Protein AF-A0A535R297-F1 (afdb_monomer)

Foldseek 3Di:
DVVVLVVLVVVLVVVLVVLLVCLLVVLVPPPDDLVCLVCVVPDDDDPVRVVVVCVVLVVPPPSVVVSVVCVVCVVVVQLDAFPVPRHGLVVLQVVAAVLLVVLLVVLVVVCCVPVVVLVVVLVVPPPDPSVVCSVVVVCVLVPDDPVPVVVVVCVVDVPPDDPPPPDPPAPRVPRLVRSLVCCVVVVRSHLNVQLVVCSVSSRSSNNSVSSSVVSVVVSVVVSVVVVVVVVVDVPVPPD

Radius of gyration: 22.9 Å; Cα contacts (8 Å, |Δi|>4): 164; chains: 1; bounding box: 48×59×63 Å

pLDDT: mean 73.99, std 16.83, range [35.0, 94.31]

Structure (mmCIF, N/CA/C/O backbone):
data_AF-A0A535R297-F1
#
_entry.id   AF-A0A535R297-F1
#
loop_
_atom_site.group_PDB
_atom_site.id
_atom_site.type_symbol
_atom_site.label_atom_id
_atom_site.label_alt_id
_atom_site.label_comp_id
_atom_site.label_asym_id
_atom_site.label_entity_id
_atom_site.label_seq_id
_atom_site.pdbx_PDB_ins_code
_atom_site.Cartn_x
_atom_site.Cartn_y
_atom_site.Cartn_z
_atom_site.occupancy
_atom_site.B_iso_or_equiv
_atom_site.auth_seq_id
_atom_site.auth_comp_id
_atom_site.auth_asym_id
_atom_site.auth_atom_id
_atom_site.pdbx_PDB_model_num
ATOM 1 N N . MET A 1 1 ? 4.900 -26.481 -9.210 1.00 74.88 1 MET A N 1
ATOM 2 C CA . MET A 1 1 ? 3.984 -25.318 -9.154 1.00 74.88 1 MET A CA 1
ATOM 3 C C . MET A 1 1 ? 3.197 -25.266 -7.850 1.00 74.88 1 MET A C 1
ATOM 5 O O . MET A 1 1 ? 3.388 -24.321 -7.106 1.00 74.88 1 MET A O 1
ATOM 9 N N . SER A 1 2 ? 2.387 -26.277 -7.510 1.00 79.31 2 SER A N 1
ATOM 10 C CA . SER A 1 2 ? 1.617 -26.300 -6.247 1.00 79.31 2 SER A CA 1
ATOM 11 C C . SER A 1 2 ? 2.486 -26.162 -4.988 1.00 79.31 2 SER A C 1
ATOM 13 O O . SER A 1 2 ? 2.158 -25.372 -4.113 1.00 79.31 2 SER A O 1
ATOM 15 N N . ARG A 1 3 ? 3.634 -26.855 -4.923 1.00 82.94 3 ARG A N 1
ATOM 16 C CA . ARG A 1 3 ? 4.607 -26.732 -3.817 1.00 82.94 3 ARG A CA 1
ATOM 17 C C . ARG A 1 3 ? 5.197 -25.321 -3.690 1.00 82.94 3 ARG A C 1
ATOM 19 O O . ARG A 1 3 ? 5.266 -24.795 -2.588 1.00 82.94 3 ARG A O 1
ATOM 26 N N . TYR A 1 4 ? 5.572 -24.711 -4.813 1.00 76.06 4 TYR A N 1
ATOM 27 C CA . TYR A 1 4 ? 6.086 -23.339 -4.867 1.00 76.06 4 TYR A CA 1
ATOM 28 C C . TYR A 1 4 ? 5.021 -22.322 -4.423 1.00 76.06 4 TYR A C 1
ATOM 30 O O . TYR A 1 4 ? 5.280 -21.468 -3.579 1.00 76.06 4 TYR A O 1
ATOM 38 N N . LEU A 1 5 ? 3.789 -22.465 -4.925 1.00 81.88 5 LEU A N 1
ATOM 39 C CA . LEU A 1 5 ? 2.667 -21.613 -4.536 1.00 81.88 5 LEU A CA 1
ATOM 40 C C . LEU A 1 5 ? 2.345 -21.757 -3.041 1.00 81.88 5 LEU A C 1
ATOM 42 O O . LEU A 1 5 ? 2.131 -20.759 -2.361 1.00 81.88 5 LEU A O 1
ATOM 46 N N . ALA A 1 6 ? 2.382 -22.981 -2.508 1.00 86.31 6 ALA A N 1
ATOM 47 C CA . ALA A 1 6 ? 2.222 -23.226 -1.079 1.00 86.31 6 ALA A CA 1
ATOM 48 C C . ALA A 1 6 ? 3.334 -22.554 -0.256 1.00 86.31 6 ALA A C 1
ATOM 50 O O . ALA A 1 6 ? 3.037 -21.923 0.751 1.00 86.31 6 ALA A O 1
ATOM 51 N N . GLN A 1 7 ? 4.595 -22.614 -0.697 1.00 83.88 7 GLN A N 1
ATOM 52 C CA . GLN A 1 7 ? 5.706 -21.913 -0.039 1.00 83.88 7 GLN A CA 1
ATOM 53 C C . GLN A 1 7 ? 5.533 -20.388 -0.070 1.00 83.88 7 GLN A C 1
ATOM 55 O O . GLN A 1 7 ? 5.768 -19.734 0.944 1.00 83.88 7 GLN A O 1
ATOM 60 N N . ARG A 1 8 ? 5.074 -19.817 -1.190 1.00 79.44 8 ARG A N 1
ATOM 61 C CA . ARG A 1 8 ? 4.756 -18.384 -1.303 1.00 79.44 8 ARG A CA 1
ATOM 62 C C . ARG A 1 8 ? 3.632 -17.969 -0.359 1.00 79.44 8 ARG A C 1
ATOM 64 O O . ARG A 1 8 ? 3.785 -16.986 0.358 1.00 79.44 8 ARG A O 1
ATOM 71 N N . LEU A 1 9 ? 2.535 -18.727 -0.322 1.00 88.44 9 LEU A N 1
ATOM 72 C CA . LEU A 1 9 ? 1.409 -18.465 0.579 1.00 88.44 9 LEU A CA 1
ATOM 73 C C . LEU A 1 9 ? 1.828 -18.582 2.047 1.00 88.44 9 LEU A C 1
ATOM 75 O O . LEU A 1 9 ? 1.518 -17.700 2.843 1.00 88.44 9 LEU A O 1
ATOM 79 N N . LEU A 1 10 ? 2.597 -19.614 2.396 1.00 91.75 10 LEU A N 1
ATOM 80 C CA . LEU A 1 10 ? 3.145 -19.777 3.742 1.00 91.75 10 LEU A CA 1
ATOM 81 C C . LEU A 1 10 ? 4.104 -18.642 4.114 1.00 91.75 10 LEU A C 1
ATOM 83 O O . LEU A 1 10 ? 4.065 -18.183 5.248 1.00 91.75 10 LEU A O 1
ATOM 87 N N . GLY A 1 11 ? 4.920 -18.153 3.175 1.00 86.12 11 GLY A N 1
ATOM 88 C CA . GLY A 1 11 ? 5.798 -16.994 3.375 1.00 86.12 11 GLY A CA 1
ATOM 89 C C . GLY A 1 11 ? 5.055 -15.654 3.468 1.00 86.12 11 GLY A C 1
ATOM 90 O O . GLY A 1 11 ? 5.527 -14.722 4.124 1.00 86.12 11 GLY A O 1
ATOM 91 N N . ALA A 1 12 ? 3.863 -15.549 2.875 1.00 89.69 12 ALA A N 1
ATOM 92 C CA . ALA A 1 12 ? 3.022 -14.363 2.992 1.00 89.69 12 ALA A CA 1
ATOM 93 C C . ALA A 1 12 ? 2.428 -14.207 4.399 1.00 89.69 12 ALA A C 1
ATOM 95 O O . ALA A 1 12 ? 2.310 -13.084 4.877 1.00 89.69 12 ALA A O 1
ATOM 96 N N . ILE A 1 13 ? 2.114 -15.307 5.091 1.00 93.19 13 ILE A N 1
ATOM 97 C CA . ILE A 1 13 ? 1.544 -15.286 6.450 1.00 93.19 13 ILE A CA 1
ATOM 98 C C . ILE A 1 13 ? 2.409 -14.487 7.446 1.00 93.19 13 ILE A C 1
ATOM 100 O O . ILE A 1 13 ? 1.894 -13.519 8.007 1.00 93.19 13 ILE A O 1
ATOM 104 N N . PRO A 1 14 ? 3.704 -14.801 7.671 1.00 92.12 14 PRO A N 1
ATOM 105 C CA . PRO A 1 14 ? 4.531 -14.040 8.607 1.00 92.12 14 PRO A CA 1
ATOM 106 C C . PRO A 1 14 ? 4.725 -12.590 8.154 1.00 92.12 14 PRO A C 1
ATOM 108 O O . PRO A 1 14 ? 4.815 -11.699 8.994 1.00 92.12 14 PRO A O 1
ATOM 111 N N . THR A 1 15 ? 4.725 -12.333 6.843 1.00 87.19 15 THR A N 1
ATOM 112 C CA . THR A 1 15 ? 4.812 -10.974 6.292 1.00 87.19 15 THR A CA 1
ATOM 113 C C . THR A 1 15 ? 3.569 -10.157 6.643 1.00 87.19 15 THR A C 1
ATOM 115 O O . THR A 1 15 ? 3.686 -9.052 7.166 1.00 87.19 15 THR A O 1
ATOM 118 N N . LEU A 1 16 ? 2.374 -10.706 6.413 1.00 92.81 16 LEU A N 1
ATOM 119 C CA . LEU A 1 16 ? 1.106 -10.046 6.723 1.00 92.81 16 LEU A CA 1
ATOM 120 C C . LEU A 1 16 ? 0.923 -9.852 8.231 1.00 92.81 16 LEU A C 1
ATOM 122 O O . LEU A 1 16 ? 0.489 -8.779 8.637 1.00 92.81 16 LEU A O 1
ATOM 126 N N . ILE A 1 17 ? 1.320 -10.832 9.051 1.00 93.25 17 ILE A N 1
ATOM 127 C CA . ILE A 1 17 ? 1.336 -10.704 10.517 1.00 93.25 17 ILE A CA 1
ATOM 128 C C . ILE A 1 17 ? 2.321 -9.614 10.961 1.00 93.25 17 ILE A C 1
ATOM 130 O O . ILE A 1 17 ? 2.019 -8.816 11.846 1.00 93.25 17 ILE A O 1
ATOM 134 N N . GLY A 1 18 ? 3.505 -9.553 10.348 1.00 90.06 18 GLY A N 1
ATOM 135 C CA . GLY A 1 18 ? 4.485 -8.505 10.617 1.00 90.06 18 GLY A CA 1
ATOM 136 C C . GLY A 1 18 ? 3.929 -7.121 10.290 1.00 90.06 18 GLY A C 1
ATOM 137 O O . GLY A 1 18 ? 3.992 -6.220 11.121 1.00 90.06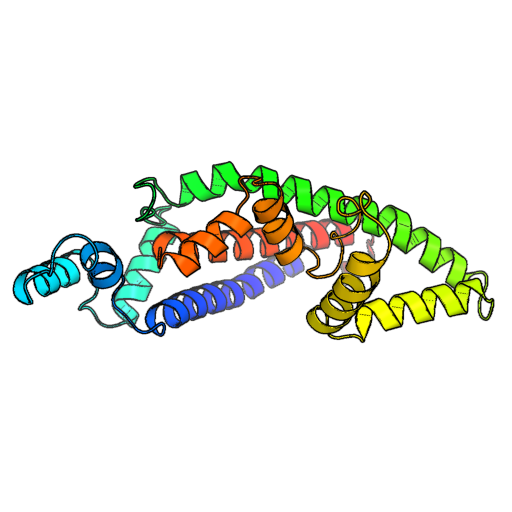 18 GLY A O 1
ATOM 138 N N . ILE A 1 19 ? 3.316 -6.960 9.115 1.00 89.62 19 ILE A N 1
ATOM 139 C CA . ILE A 1 19 ? 2.703 -5.696 8.691 1.00 89.62 19 ILE A CA 1
ATOM 140 C C . ILE A 1 19 ? 1.523 -5.324 9.596 1.00 89.62 19 ILE A C 1
ATOM 142 O O . ILE A 1 19 ? 1.429 -4.163 9.996 1.00 89.62 19 ILE A O 1
ATOM 146 N N . SER A 1 20 ? 0.645 -6.268 9.955 1.00 92.50 20 SER A N 1
ATOM 147 C CA . SER A 1 20 ? -0.496 -6.003 10.840 1.00 92.50 20 SER A CA 1
ATOM 148 C C . SER A 1 20 ? -0.028 -5.550 12.215 1.00 92.50 20 SER A C 1
ATOM 150 O O . SER A 1 20 ? -0.522 -4.549 12.729 1.00 92.50 20 SER A O 1
ATOM 152 N N . LEU A 1 21 ? 0.959 -6.243 12.788 1.00 92.44 21 LEU A N 1
ATOM 153 C CA . LEU A 1 21 ? 1.532 -5.911 14.086 1.00 92.44 21 LEU A CA 1
ATOM 154 C C . LEU A 1 21 ? 2.233 -4.553 14.056 1.00 92.44 21 LEU A C 1
ATOM 156 O O . LEU A 1 21 ? 1.972 -3.717 14.918 1.00 92.44 21 LEU A O 1
ATOM 160 N N . LEU A 1 22 ? 3.087 -4.309 13.058 1.00 86.81 22 LEU A N 1
ATOM 161 C CA . LEU A 1 22 ? 3.786 -3.034 12.915 1.00 86.81 22 LEU A CA 1
ATOM 162 C C . LEU A 1 22 ? 2.791 -1.891 12.758 1.00 86.81 22 LEU A C 1
ATOM 164 O O . LEU A 1 22 ? 2.871 -0.923 13.503 1.00 86.81 22 LEU A O 1
ATOM 168 N N . THR A 1 23 ? 1.821 -2.014 11.855 1.00 88.56 23 THR A N 1
ATOM 169 C CA . THR A 1 23 ? 0.806 -0.974 11.626 1.00 88.56 23 THR A CA 1
ATOM 170 C C . THR A 1 23 ? -0.000 -0.700 12.895 1.00 88.56 23 THR A C 1
ATOM 172 O O . THR A 1 23 ? -0.216 0.455 13.264 1.00 88.56 23 THR A O 1
ATOM 175 N N . PHE A 1 24 ? -0.400 -1.757 13.604 1.00 89.75 24 PHE A N 1
ATOM 176 C CA . PHE A 1 24 ? -1.111 -1.652 14.872 1.00 89.75 24 PHE A CA 1
ATOM 177 C C . PHE A 1 24 ? -0.288 -0.934 15.951 1.00 89.75 24 PHE A C 1
ATOM 179 O O . PHE A 1 24 ? -0.810 -0.046 16.626 1.00 89.75 24 PHE A O 1
ATOM 186 N N . LEU A 1 25 ? 0.990 -1.289 16.105 1.00 86.38 25 LEU A N 1
ATOM 187 C CA . LEU A 1 25 ? 1.892 -0.677 17.081 1.00 86.38 25 LEU A CA 1
ATOM 188 C C . LEU A 1 25 ? 2.222 0.770 16.718 1.00 86.38 25 LEU A C 1
ATOM 190 O O . LEU A 1 25 ? 2.092 1.643 17.571 1.00 86.38 25 LEU A O 1
ATOM 194 N N . PHE A 1 26 ? 2.594 1.043 15.466 1.00 81.56 26 PHE A N 1
ATOM 195 C CA . PHE A 1 26 ? 2.977 2.378 15.001 1.00 81.56 26 PHE A CA 1
ATOM 196 C C . PHE A 1 26 ? 1.906 3.410 15.320 1.00 81.56 26 PHE A C 1
ATOM 198 O O . PHE A 1 26 ? 2.212 4.452 15.885 1.00 81.56 26 PHE A O 1
ATOM 205 N N . ILE A 1 27 ? 0.645 3.098 15.030 1.00 77.88 27 ILE A N 1
ATOM 206 C CA . ILE A 1 27 ? -0.473 4.010 15.275 1.00 77.88 27 ILE A CA 1
ATOM 207 C C . ILE A 1 27 ? -0.672 4.301 16.766 1.00 77.88 27 ILE A C 1
ATOM 209 O O . ILE A 1 27 ? -1.027 5.417 17.133 1.00 77.88 27 ILE A O 1
ATOM 213 N N . ARG A 1 28 ? -0.409 3.321 17.632 1.00 77.62 28 ARG A N 1
ATOM 214 C CA . ARG A 1 28 ? -0.539 3.456 19.091 1.00 77.62 28 ARG A CA 1
ATOM 215 C C . ARG A 1 28 ? 0.657 4.135 19.744 1.00 77.62 28 ARG A C 1
ATOM 217 O O . ARG A 1 28 ? 0.538 4.625 20.860 1.00 77.62 28 ARG A O 1
ATOM 224 N N . LEU A 1 29 ? 1.792 4.163 19.050 1.00 72.75 29 LEU A N 1
ATOM 225 C CA . LEU A 1 29 ? 2.977 4.915 19.445 1.00 72.75 29 LEU A CA 1
ATOM 226 C C . LEU A 1 29 ? 2.869 6.400 19.074 1.00 72.75 29 LEU A C 1
ATOM 228 O O . LEU A 1 29 ? 3.639 7.196 19.604 1.00 72.75 29 LEU A O 1
ATOM 232 N N . ILE A 1 30 ? 1.932 6.788 18.196 1.00 70.12 30 ILE A N 1
ATOM 233 C CA . ILE A 1 30 ? 1.692 8.198 17.868 1.00 70.12 30 ILE A CA 1
ATOM 234 C C . ILE A 1 30 ? 1.117 8.896 19.111 1.00 70.12 30 ILE A C 1
ATOM 236 O O . ILE A 1 30 ? 0.017 8.552 19.549 1.00 70.12 30 ILE A O 1
ATOM 240 N N . PRO A 1 31 ? 1.814 9.900 19.677 1.00 58.91 31 PRO A N 1
ATOM 241 C CA . PRO A 1 31 ? 1.347 10.567 20.879 1.00 58.91 31 PRO A CA 1
ATOM 242 C C . PRO A 1 31 ? 0.048 11.356 20.638 1.00 58.91 31 PRO A C 1
ATOM 244 O O . PRO A 1 31 ? -0.090 12.144 19.693 1.00 58.91 31 PRO A O 1
ATOM 247 N N . GLY A 1 32 ? -0.908 11.157 21.545 1.00 61.59 32 GLY A N 1
ATOM 248 C CA . GLY A 1 32 ? -2.202 11.835 21.615 1.00 61.59 32 GLY A CA 1
ATOM 249 C C . GLY A 1 32 ? -3.378 10.913 21.283 1.00 61.59 32 GLY A C 1
ATOM 250 O O . GLY A 1 32 ? -3.405 10.254 20.249 1.00 61.59 32 GLY A O 1
ATOM 251 N N . ASP A 1 33 ? -4.355 10.898 22.181 1.00 66.25 33 ASP A N 1
ATOM 252 C CA . ASP A 1 33 ? -5.546 10.054 22.120 1.00 66.25 33 ASP A CA 1
ATOM 253 C C . ASP A 1 33 ? -6.461 10.483 20.957 1.00 66.25 33 ASP A C 1
ATOM 255 O O . ASP A 1 33 ? -6.866 11.644 20.894 1.00 66.25 33 ASP A O 1
ATOM 259 N N . ALA A 1 34 ? -6.787 9.574 20.029 1.00 62.06 34 ALA A N 1
ATOM 260 C CA . ALA A 1 34 ? -7.696 9.859 18.911 1.00 62.06 34 ALA A CA 1
ATOM 261 C C . ALA A 1 34 ? -9.071 10.356 19.378 1.00 62.06 34 ALA A C 1
ATOM 263 O O . ALA A 1 34 ? -9.683 11.189 18.705 1.00 62.06 34 ALA A O 1
ATOM 264 N N . ILE A 1 35 ? -9.528 9.906 20.550 1.00 62.16 35 ILE A N 1
ATOM 265 C CA . ILE A 1 35 ? -10.778 10.360 21.163 1.00 62.16 35 ILE A CA 1
ATOM 266 C C . ILE A 1 35 ? -10.640 11.829 21.584 1.00 62.16 35 ILE A C 1
ATOM 268 O O . ILE A 1 35 ? -11.492 12.657 21.257 1.00 62.16 35 ILE A O 1
ATOM 272 N N . ALA A 1 36 ? -9.520 12.184 22.220 1.00 60.47 36 ALA A N 1
ATOM 273 C CA . ALA A 1 36 ? -9.233 13.557 22.632 1.00 60.47 36 ALA A CA 1
ATOM 274 C C . ALA A 1 36 ? -8.969 14.494 21.440 1.00 60.47 36 ALA A C 1
ATOM 276 O O . ALA A 1 36 ? -9.393 15.645 21.468 1.00 60.47 36 ALA A O 1
ATOM 277 N N . ALA A 1 37 ? -8.321 14.015 20.373 1.00 59.97 37 ALA A N 1
ATOM 278 C CA . ALA A 1 37 ? -8.029 14.810 19.178 1.00 59.97 37 ALA A CA 1
ATOM 279 C C . ALA A 1 37 ? -9.301 15.236 18.427 1.00 59.97 37 ALA A C 1
ATOM 281 O O . ALA A 1 37 ? -9.340 16.314 17.835 1.00 59.97 37 ALA A O 1
ATOM 282 N N . ARG A 1 38 ? -10.354 14.411 18.472 1.00 57.22 38 ARG A N 1
ATOM 283 C CA . ARG A 1 38 ? -11.634 14.715 17.828 1.00 57.22 38 ARG A CA 1
ATOM 284 C C . ARG A 1 38 ? -12.546 15.593 18.675 1.00 57.22 38 ARG A C 1
ATOM 286 O O . ARG A 1 38 ? -13.204 16.481 18.145 1.00 57.22 38 ARG A O 1
ATOM 293 N N . LEU A 1 39 ? -12.586 15.340 19.979 1.00 59.47 39 LEU A N 1
ATOM 294 C CA . LEU A 1 39 ? -13.494 16.030 20.896 1.00 59.47 39 LEU A CA 1
ATOM 295 C C . LEU A 1 39 ? -12.893 17.342 21.427 1.00 59.47 39 LEU A C 1
ATOM 297 O O . LEU A 1 39 ? -13.629 18.294 21.672 1.00 59.47 39 LEU A O 1
ATOM 301 N N . GLY A 1 40 ? -11.561 17.454 21.468 1.00 53.03 40 GLY A N 1
ATOM 302 C CA . GLY A 1 40 ? -10.820 18.626 21.944 1.00 53.03 40 GLY A CA 1
ATOM 303 C C . GLY A 1 40 ? -10.976 19.906 21.115 1.00 53.03 40 GLY A C 1
ATOM 304 O O . GLY A 1 40 ? -10.514 20.954 21.552 1.00 53.03 40 GLY A O 1
ATOM 305 N N . THR A 1 41 ? -11.644 19.859 19.956 1.00 53.94 41 THR A N 1
ATOM 306 C CA . THR A 1 41 ? -12.018 21.062 19.185 1.00 53.94 41 THR A CA 1
ATOM 307 C C . THR A 1 41 ? -13.465 21.508 19.405 1.00 53.94 41 THR A C 1
ATOM 309 O O . THR A 1 41 ? -13.798 22.633 19.050 1.00 53.94 41 THR A O 1
ATOM 312 N N . SER A 1 42 ? -14.324 20.666 19.994 1.00 52.41 42 SER A N 1
ATOM 313 C CA . SER A 1 42 ? -15.768 20.940 20.110 1.00 52.41 42 SER A CA 1
ATOM 314 C C . SER A 1 42 ? -16.274 20.994 21.554 1.00 52.41 42 SER A C 1
ATOM 316 O O . SER A 1 42 ? -17.264 21.670 21.825 1.00 52.41 42 SER A O 1
ATOM 318 N N . THR A 1 43 ? -15.626 20.320 22.512 1.00 53.81 43 THR A N 1
ATOM 319 C CA . THR A 1 43 ? -15.956 20.413 23.946 1.00 53.81 43 THR A CA 1
ATOM 320 C C . THR A 1 43 ? -14.795 19.843 24.762 1.00 53.81 43 THR A C 1
ATOM 322 O O . THR A 1 43 ? -14.353 18.726 24.499 1.00 53.81 43 THR A O 1
ATOM 325 N N . ALA A 1 44 ? -14.286 20.571 25.759 1.00 57.41 44 ALA A N 1
ATOM 326 C CA . ALA A 1 44 ? -13.346 19.990 26.716 1.00 57.41 44 ALA A CA 1
ATOM 327 C C . ALA A 1 44 ? -14.067 18.861 27.473 1.00 57.41 44 ALA A C 1
ATOM 329 O O . ALA A 1 44 ? -14.913 19.128 28.324 1.00 57.41 44 ALA A O 1
ATOM 330 N N . LEU A 1 45 ? -13.799 17.605 27.109 1.00 63.03 45 LEU A N 1
ATOM 331 C CA . LEU A 1 45 ? -14.367 16.456 27.810 1.00 63.03 45 LEU A CA 1
ATOM 332 C C . LEU A 1 45 ? -13.874 16.452 29.251 1.00 63.03 45 LEU A C 1
ATOM 334 O O . LEU A 1 45 ? -12.682 16.638 29.509 1.00 63.03 45 LEU A O 1
ATOM 338 N N . THR A 1 46 ? -14.781 16.166 30.177 1.00 75.12 46 THR A N 1
ATOM 339 C CA . THR A 1 46 ? -14.387 15.853 31.551 1.00 75.12 46 THR A CA 1
ATOM 340 C C . THR A 1 46 ? -13.546 14.564 31.577 1.00 75.12 46 THR A C 1
ATOM 342 O O . THR A 1 46 ? -13.755 13.674 30.739 1.00 75.12 46 THR A O 1
ATOM 345 N N . PRO A 1 47 ? -12.584 14.427 32.509 1.00 75.06 47 PRO A N 1
ATOM 346 C CA . PRO A 1 47 ? -11.777 13.214 32.643 1.00 75.06 47 PRO A CA 1
ATOM 347 C C . PRO A 1 47 ? -12.616 11.934 32.787 1.00 75.06 47 PRO A C 1
ATOM 349 O O . PRO A 1 47 ? -12.221 10.892 32.261 1.00 75.06 47 PRO A O 1
ATOM 352 N N . GLU A 1 48 ? -13.794 12.005 33.422 1.00 76.50 48 GLU A N 1
ATOM 353 C CA . GLU A 1 48 ? -14.702 10.859 33.558 1.00 76.50 48 GLU A CA 1
ATOM 354 C C . GLU A 1 48 ? -15.340 10.441 32.223 1.00 76.50 48 GLU A C 1
ATOM 356 O O . GLU A 1 48 ? -15.407 9.250 31.909 1.00 76.50 48 GLU A O 1
ATOM 361 N N . GLN A 1 49 ? -15.765 11.402 31.395 1.00 72.62 49 GLN A N 1
ATOM 362 C CA . GLN A 1 49 ? -16.322 11.112 30.068 1.00 72.62 49 GLN A CA 1
ATOM 363 C C . GLN A 1 49 ? -15.273 10.468 29.159 1.00 72.62 49 GLN A C 1
ATOM 365 O O . GLN A 1 49 ? -15.571 9.490 28.470 1.00 72.62 49 GLN A O 1
ATOM 370 N N . LEU A 1 50 ? -14.030 10.954 29.206 1.00 72.69 50 LEU A N 1
ATOM 371 C CA . LEU A 1 50 ? -12.928 10.374 28.442 1.00 72.69 50 LEU A CA 1
ATOM 372 C C . LEU A 1 50 ? -12.630 8.928 28.869 1.00 72.69 50 LEU A C 1
ATOM 374 O O . LEU A 1 50 ? -12.440 8.072 28.007 1.00 72.69 50 LEU A O 1
ATOM 378 N N . ALA A 1 51 ? -12.641 8.634 30.173 1.00 75.69 51 ALA A N 1
ATOM 379 C CA . ALA A 1 51 ? -12.451 7.276 30.684 1.00 75.69 51 ALA A CA 1
ATOM 380 C C . ALA A 1 51 ? -13.577 6.324 30.239 1.00 75.69 51 ALA A C 1
ATOM 382 O O . ALA A 1 51 ? -13.305 5.209 29.801 1.00 75.69 51 ALA A O 1
ATOM 383 N N . SER A 1 52 ? -14.835 6.777 30.259 1.00 75.12 52 SER A N 1
ATOM 384 C CA . SER A 1 52 ? -15.971 5.965 29.792 1.00 75.12 52 SER A CA 1
ATOM 385 C C . SER A 1 52 ? -15.901 5.639 28.292 1.00 75.12 52 SER A C 1
ATOM 387 O O . SER A 1 52 ? -16.202 4.520 27.877 1.00 75.12 52 SER A O 1
ATOM 389 N N . LEU A 1 53 ? -15.429 6.591 27.481 1.00 70.25 53 LEU A N 1
ATOM 390 C CA . LEU A 1 53 ? -15.201 6.410 26.049 1.00 70.25 53 LEU A CA 1
ATOM 391 C C . LEU A 1 53 ? -14.045 5.436 25.783 1.00 70.25 53 LEU A C 1
ATOM 393 O O . LEU A 1 53 ? -14.175 4.556 24.934 1.00 70.25 53 LEU A O 1
ATOM 397 N N . ARG A 1 54 ? -12.935 5.533 26.524 1.00 73.75 54 ARG A N 1
ATOM 398 C CA . ARG A 1 54 ? -11.816 4.580 26.408 1.00 73.75 54 ARG A CA 1
ATOM 399 C C . ARG A 1 54 ? -12.231 3.155 26.761 1.00 73.75 54 ARG A C 1
ATOM 401 O O . ARG A 1 54 ? -11.861 2.236 26.026 1.00 73.75 54 ARG A O 1
ATOM 408 N N . ALA A 1 55 ? -13.064 2.993 27.786 1.00 76.56 55 ALA A N 1
ATOM 409 C CA . ALA A 1 55 ? -13.595 1.694 28.181 1.00 76.56 55 ALA A CA 1
ATOM 410 C C . ALA A 1 55 ? -14.514 1.116 27.099 1.00 76.56 55 ALA A C 1
ATOM 412 O O . ALA A 1 55 ? -14.396 -0.059 26.749 1.00 76.56 55 ALA A O 1
ATOM 413 N N . TYR A 1 56 ? -15.371 1.954 26.505 1.00 69.38 56 TYR A N 1
ATOM 414 C CA . TYR A 1 56 ? -16.256 1.568 25.404 1.00 69.38 56 TYR A CA 1
ATOM 415 C C . TYR A 1 56 ? -15.486 1.107 24.156 1.00 69.38 56 TYR A C 1
ATOM 417 O O . TYR A 1 56 ? -15.831 0.091 23.558 1.00 69.38 56 TYR A O 1
ATOM 425 N N . PHE A 1 57 ? -14.408 1.807 23.787 1.00 69.62 57 PHE A N 1
ATOM 426 C CA . PHE A 1 57 ? -13.552 1.437 22.653 1.00 69.62 57 PHE A CA 1
ATOM 427 C C . PHE A 1 57 ? -12.493 0.368 22.992 1.00 69.62 57 PHE A C 1
ATOM 429 O O . PHE A 1 57 ? -11.686 0.012 22.132 1.00 69.62 57 PHE A O 1
ATOM 436 N N . GLY A 1 58 ? -12.468 -0.150 24.227 1.00 74.31 58 GLY A N 1
ATOM 437 C CA . GLY A 1 58 ? -11.502 -1.159 24.673 1.00 74.31 58 GLY A CA 1
ATOM 438 C C . GLY A 1 58 ? -10.052 -0.663 24.726 1.00 74.31 58 GLY A C 1
ATOM 439 O O . GLY A 1 58 ? -9.127 -1.475 24.763 1.00 74.31 58 GLY A O 1
ATOM 440 N N . LEU A 1 59 ? -9.839 0.657 24.741 1.00 75.62 59 LEU A N 1
ATOM 441 C CA . LEU A 1 59 ? -8.510 1.274 24.743 1.00 75.62 59 LEU A CA 1
ATOM 442 C C . LEU A 1 59 ? -7.763 1.066 26.064 1.00 75.62 59 LEU A C 1
ATOM 444 O O . LEU A 1 59 ? -6.534 1.131 26.068 1.00 75.62 59 LEU A O 1
ATOM 448 N N . ASP A 1 60 ? -8.488 0.748 27.139 1.00 79.50 60 ASP A N 1
ATOM 449 C CA . ASP A 1 60 ? -7.931 0.459 28.467 1.00 79.50 60 ASP A CA 1
ATOM 450 C C . ASP A 1 60 ? -7.361 -0.965 28.591 1.00 79.50 60 ASP A C 1
ATOM 452 O O . ASP A 1 60 ? -6.703 -1.301 29.576 1.00 79.50 60 ASP A O 1
ATOM 456 N N . GLN A 1 61 ? -7.612 -1.832 27.606 1.00 82.94 61 GLN A N 1
ATOM 457 C CA . GLN A 1 61 ? -7.142 -3.215 27.643 1.00 82.94 61 GLN A CA 1
ATOM 458 C C . GLN A 1 61 ? -5.642 -3.312 27.314 1.00 82.94 61 GLN A C 1
ATOM 460 O O . GLN A 1 61 ? -5.100 -2.459 26.607 1.00 82.94 61 GLN A O 1
ATOM 465 N N . PRO A 1 62 ? -4.944 -4.382 27.737 1.00 89.69 62 PRO A N 1
ATOM 466 C CA . PRO A 1 62 ? -3.560 -4.611 27.330 1.00 89.69 62 PRO A CA 1
ATOM 467 C C . PRO A 1 62 ? -3.406 -4.625 25.802 1.00 89.69 62 PRO A C 1
ATOM 469 O O . PRO A 1 62 ? -4.254 -5.169 25.091 1.00 89.69 62 PRO A O 1
ATOM 472 N N . LEU A 1 63 ? -2.294 -4.082 25.288 1.00 86.62 63 LEU A N 1
ATOM 473 C CA . LEU A 1 63 ? -2.041 -3.941 23.842 1.00 86.62 63 LEU A CA 1
ATOM 474 C C . LEU A 1 63 ? -2.222 -5.249 23.061 1.00 86.62 63 LEU A C 1
ATOM 476 O O . LEU A 1 63 ? -2.748 -5.238 21.951 1.00 86.62 63 LEU A O 1
ATOM 480 N N . LEU A 1 64 ? -1.816 -6.372 23.657 1.00 88.62 64 LEU A N 1
ATOM 481 C CA . LEU A 1 64 ? -1.943 -7.694 23.049 1.00 88.62 64 LEU A CA 1
ATOM 482 C C . LEU A 1 64 ? -3.410 -8.116 22.873 1.00 88.62 64 LEU A C 1
ATOM 484 O O . LEU A 1 64 ? -3.768 -8.660 21.831 1.00 88.62 64 LEU A O 1
ATOM 488 N N . VAL A 1 65 ? -4.264 -7.829 23.862 1.00 89.69 65 VAL A N 1
ATOM 489 C CA . VAL A 1 65 ? -5.705 -8.123 23.792 1.00 89.69 65 VAL A CA 1
ATOM 490 C C . VAL A 1 65 ? -6.350 -7.251 22.723 1.00 89.69 65 VAL A C 1
ATOM 492 O O . VAL A 1 65 ? -7.082 -7.755 21.878 1.00 89.69 65 VAL A O 1
ATOM 495 N N . GLN A 1 66 ? -6.002 -5.964 22.689 1.00 88.62 66 GLN A N 1
ATOM 496 C CA . GLN A 1 66 ? -6.496 -5.053 21.661 1.00 88.62 66 GLN A CA 1
ATOM 497 C C . GLN A 1 66 ? -6.090 -5.498 20.245 1.00 88.62 66 GLN A C 1
ATOM 499 O O . GLN A 1 66 ? -6.898 -5.411 19.322 1.00 88.62 66 GLN A O 1
ATOM 504 N N . TYR A 1 67 ? -4.861 -5.999 20.073 1.00 91.38 67 TYR A N 1
ATOM 505 C CA . TYR A 1 67 ? -4.381 -6.523 18.793 1.00 91.38 67 TYR A CA 1
ATOM 506 C C . TYR A 1 67 ? -5.162 -7.760 18.372 1.00 91.38 67 TYR A C 1
ATOM 508 O O . TYR A 1 67 ? -5.621 -7.839 17.235 1.00 91.38 67 TYR A O 1
ATOM 516 N N . TRP A 1 68 ? -5.339 -8.709 19.292 1.00 92.50 68 TRP A N 1
ATOM 517 C CA . TRP A 1 68 ? -6.049 -9.948 19.003 1.00 92.50 68 TRP A CA 1
ATOM 518 C C . TRP A 1 68 ? -7.520 -9.704 18.671 1.00 92.50 68 TRP A C 1
ATOM 520 O O . TRP A 1 68 ? -8.019 -10.244 17.686 1.00 92.50 68 TRP A O 1
ATOM 530 N N . THR A 1 69 ? -8.197 -8.840 19.432 1.00 90.19 69 THR A N 1
ATOM 531 C CA . THR A 1 69 ? -9.580 -8.437 19.155 1.00 90.19 69 THR A CA 1
ATOM 532 C C . THR A 1 69 ? -9.685 -7.814 17.768 1.00 90.19 69 THR A C 1
ATOM 534 O O . THR A 1 69 ? -10.467 -8.296 16.952 1.00 90.19 69 THR A O 1
ATOM 537 N N . TRP A 1 70 ? -8.841 -6.825 17.459 1.00 91.31 70 TRP A N 1
ATOM 538 C CA . TRP A 1 70 ? -8.825 -6.172 16.150 1.00 91.31 70 TRP A CA 1
ATOM 539 C C . TRP A 1 70 ? -8.552 -7.153 15.000 1.00 91.31 70 TRP A C 1
ATOM 541 O O . TRP A 1 70 ? -9.301 -7.181 14.024 1.00 91.31 70 TRP A O 1
ATOM 551 N N . LEU A 1 71 ? -7.531 -8.005 15.130 1.00 92.69 71 LEU A N 1
ATOM 552 C CA . LEU A 1 71 ? -7.189 -9.000 14.115 1.00 92.69 71 LEU A CA 1
ATOM 553 C C . LEU A 1 71 ? -8.330 -10.005 13.914 1.00 92.69 71 LEU A C 1
ATOM 555 O O . LEU A 1 71 ? -8.654 -10.356 12.782 1.00 92.69 71 LEU A O 1
ATOM 559 N N . SER A 1 72 ? -8.968 -10.452 14.998 1.00 92.25 72 SER A N 1
ATOM 560 C CA . SER A 1 72 ? -10.088 -11.392 14.930 1.00 92.25 72 SER A CA 1
ATOM 561 C C . SER A 1 72 ? -11.325 -10.790 14.258 1.00 92.25 72 SER A C 1
ATOM 563 O O . SER A 1 72 ? -11.969 -11.479 13.468 1.00 92.25 72 SER A O 1
ATOM 565 N N . SER A 1 73 ? -11.631 -9.512 14.508 1.00 90.88 73 SER A N 1
ATOM 566 C CA . SER A 1 73 ? -12.698 -8.782 13.814 1.00 90.88 73 SER A CA 1
ATOM 567 C C . SER A 1 73 ? -12.390 -8.655 12.328 1.00 90.88 73 SER A C 1
ATOM 569 O O . SER A 1 73 ? -13.234 -8.980 11.493 1.00 90.88 73 SER A O 1
ATOM 571 N N . LEU A 1 74 ? -11.147 -8.311 11.985 1.00 91.06 74 LEU A N 1
ATOM 572 C CA . LEU A 1 74 ? -10.721 -8.185 10.595 1.00 91.06 74 LEU A CA 1
ATOM 573 C C . LEU A 1 74 ? -10.863 -9.507 9.828 1.00 91.06 74 LEU A C 1
ATOM 575 O O . LEU A 1 74 ? -11.378 -9.521 8.713 1.00 91.06 74 LEU A O 1
ATOM 579 N N . LEU A 1 75 ? -10.471 -10.630 10.441 1.00 90.19 75 LEU A N 1
ATOM 580 C CA . LEU A 1 75 ? -10.630 -11.969 9.860 1.00 90.19 75 LEU A CA 1
ATOM 581 C C . LEU A 1 75 ? -12.100 -12.377 9.669 1.00 90.19 75 LEU A C 1
ATOM 583 O O . LEU A 1 75 ? -12.390 -13.228 8.832 1.00 90.19 75 LEU A O 1
ATOM 587 N N . ARG A 1 76 ? -13.030 -11.768 10.412 1.00 93.56 76 ARG A N 1
ATOM 588 C CA . ARG A 1 76 ? -14.483 -11.942 10.243 1.00 93.56 76 ARG A CA 1
ATOM 589 C C . ARG A 1 76 ? -15.083 -10.993 9.201 1.00 93.56 76 ARG A C 1
ATOM 591 O O . ARG A 1 76 ? -16.291 -11.027 8.989 1.00 93.56 76 ARG A O 1
ATOM 598 N N . GLY A 1 77 ? -14.262 -10.167 8.553 1.00 90.25 77 GLY A N 1
ATOM 599 C CA . GLY A 1 77 ? -14.717 -9.161 7.596 1.00 90.25 77 GLY A CA 1
ATOM 600 C C . GLY A 1 77 ? -15.180 -7.856 8.244 1.00 90.25 77 GLY A C 1
ATOM 601 O O . GLY A 1 77 ? -15.875 -7.079 7.600 1.00 90.25 77 GLY A O 1
ATOM 602 N N . ASP A 1 78 ? -14.800 -7.590 9.493 1.00 91.50 78 ASP A N 1
ATOM 603 C CA . ASP A 1 78 ? -15.067 -6.323 10.170 1.00 91.50 78 ASP A CA 1
ATOM 604 C C . ASP A 1 78 ? -13.760 -5.546 10.381 1.00 91.50 78 ASP A C 1
ATOM 606 O O . ASP A 1 78 ? -13.011 -5.774 11.331 1.00 91.50 78 ASP A O 1
ATOM 610 N N . ALA A 1 79 ? -13.475 -4.618 9.464 1.00 90.38 79 ALA A N 1
ATOM 611 C CA . ALA A 1 79 ? -12.343 -3.694 9.573 1.00 90.38 79 ALA A CA 1
ATOM 612 C C . ALA A 1 79 ? -12.658 -2.454 10.435 1.00 90.38 79 ALA A C 1
ATOM 614 O O . ALA A 1 79 ? -11.858 -1.518 10.490 1.00 90.38 79 ALA A O 1
ATOM 615 N N . GLY A 1 80 ? -13.822 -2.427 11.089 1.00 89.81 80 GLY A N 1
ATOM 616 C CA . GLY A 1 80 ? -14.328 -1.283 11.825 1.00 89.81 80 GLY A CA 1
ATOM 617 C C . GLY A 1 80 ? -14.900 -0.194 10.920 1.00 89.81 80 GLY A C 1
ATOM 618 O O . GLY A 1 80 ? -15.156 -0.379 9.725 1.00 89.81 80 GLY A O 1
ATOM 619 N N . TYR A 1 81 ? -15.097 0.973 11.522 1.00 88.31 81 TYR A N 1
ATOM 620 C CA . TYR A 1 81 ? -15.703 2.137 10.888 1.00 88.31 81 TYR A CA 1
ATOM 621 C C . TYR A 1 81 ? -14.699 3.282 10.833 1.00 88.31 81 TYR A C 1
ATOM 623 O O . TYR A 1 81 ? -13.973 3.520 11.800 1.00 88.31 81 TYR A O 1
ATOM 631 N N . SER A 1 82 ? -14.681 4.009 9.715 1.00 86.81 82 SER A N 1
ATOM 632 C CA . SER A 1 82 ? -13.942 5.265 9.637 1.00 86.81 82 SER A CA 1
ATOM 633 C C . SER A 1 82 ? -14.555 6.241 10.624 1.00 86.81 82 SER A C 1
ATOM 635 O O . SER A 1 82 ? -15.762 6.506 10.589 1.00 86.81 82 SER A O 1
ATOM 637 N N . ILE A 1 83 ? -13.720 6.832 11.473 1.00 77.94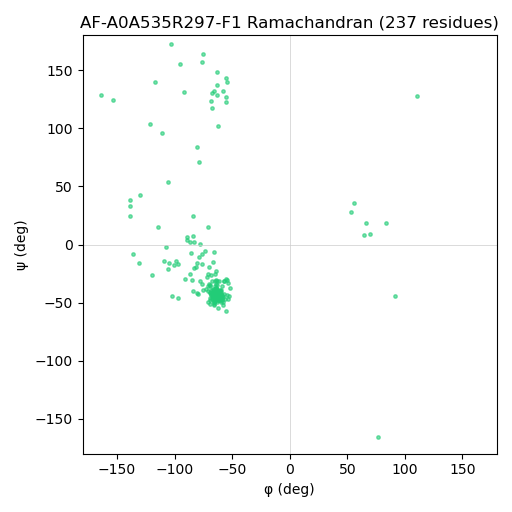 83 ILE A N 1
ATOM 638 C CA . ILE A 1 83 ? -14.195 7.888 12.360 1.00 77.94 83 ILE A CA 1
ATOM 639 C C . ILE A 1 83 ? -14.665 9.076 11.515 1.00 77.94 83 ILE A C 1
ATOM 641 O O . ILE A 1 83 ? -15.710 9.654 11.808 1.00 77.94 83 ILE A O 1
ATOM 645 N N . ARG A 1 84 ? -13.972 9.408 10.420 1.00 79.44 84 ARG A N 1
ATOM 646 C CA . ARG A 1 84 ? -14.304 10.564 9.579 1.00 79.44 84 ARG A CA 1
ATOM 647 C C . ARG A 1 84 ? -15.685 10.449 8.941 1.00 79.44 84 ARG A C 1
ATOM 649 O O . ARG A 1 84 ? -16.473 11.381 9.065 1.00 79.44 84 ARG A O 1
ATOM 656 N N . THR A 1 85 ? -15.946 9.356 8.234 1.00 83.25 85 THR A N 1
ATOM 657 C CA . THR A 1 85 ? -17.145 9.218 7.391 1.00 83.25 85 THR A CA 1
ATOM 658 C C . THR A 1 85 ? -18.282 8.468 8.082 1.00 83.25 85 THR A C 1
ATOM 660 O O . THR A 1 85 ? -19.412 8.521 7.606 1.00 83.25 85 THR A O 1
ATOM 663 N N . GLY A 1 86 ? -17.991 7.741 9.167 1.00 85.94 86 GLY A N 1
ATOM 664 C CA . GLY A 1 86 ? -18.938 6.838 9.819 1.00 85.94 86 GLY A CA 1
ATOM 665 C C . GLY A 1 86 ? -19.274 5.589 8.998 1.00 85.94 86 GLY A C 1
ATOM 666 O O . GLY A 1 86 ? -20.200 4.865 9.355 1.00 85.94 86 GLY A O 1
ATOM 667 N N . ARG A 1 87 ? -18.565 5.325 7.893 1.00 90.38 87 ARG A N 1
ATOM 668 C CA . ARG A 1 87 ? -18.814 4.175 7.012 1.00 90.38 87 ARG A CA 1
ATOM 669 C C . ARG A 1 87 ? -17.898 2.996 7.360 1.00 90.38 87 ARG A C 1
ATOM 671 O O . ARG A 1 87 ? -16.805 3.216 7.889 1.00 90.38 87 ARG A O 1
ATOM 678 N N . PRO A 1 88 ? -18.300 1.753 7.035 1.00 94.25 88 PRO A N 1
ATOM 679 C CA . PRO A 1 88 ? -17.422 0.598 7.172 1.00 94.25 88 PRO A CA 1
ATOM 680 C C . PRO A 1 88 ? -16.141 0.780 6.351 1.00 94.25 88 PRO A C 1
ATOM 682 O O . PRO A 1 88 ? -16.191 1.117 5.165 1.00 94.25 88 PRO A O 1
ATOM 685 N N . VAL A 1 89 ? -14.993 0.508 6.969 1.00 94.31 89 VAL A N 1
ATOM 686 C CA . VAL A 1 89 ? -13.667 0.686 6.356 1.00 94.31 89 VAL A CA 1
ATOM 687 C C . VAL A 1 89 ? -13.512 -0.162 5.093 1.00 94.31 89 VAL A C 1
ATOM 689 O O . VAL A 1 89 ? -12.968 0.314 4.100 1.00 94.31 89 VAL A O 1
ATOM 692 N N . LEU A 1 90 ? -14.036 -1.393 5.086 1.00 93.00 90 LEU A N 1
ATOM 693 C CA . LEU A 1 90 ? -13.975 -2.254 3.900 1.00 93.00 90 LEU A CA 1
ATOM 694 C C . LEU A 1 90 ? -14.692 -1.640 2.697 1.00 93.00 90 LEU A C 1
ATOM 696 O O . LEU A 1 90 ? -14.157 -1.685 1.593 1.00 93.00 90 LEU A O 1
ATOM 700 N N . VAL A 1 91 ? -15.856 -1.020 2.908 1.00 93.81 91 VAL A N 1
ATOM 701 C CA . VAL A 1 91 ? -16.600 -0.349 1.833 1.00 93.81 91 VAL A CA 1
ATOM 702 C C . VAL A 1 91 ? -15.760 0.797 1.271 1.00 93.81 91 VAL A C 1
ATOM 704 O O . VAL A 1 91 ? -15.533 0.861 0.065 1.00 93.81 91 VAL A O 1
ATOM 707 N N . GLU A 1 92 ? -15.200 1.634 2.149 1.00 93.31 92 GLU A N 1
ATOM 708 C CA . GLU A 1 92 ? -14.326 2.742 1.754 1.00 93.31 92 GLU A CA 1
ATOM 709 C C . GLU A 1 92 ? -13.078 2.305 0.979 1.00 93.31 92 GLU A C 1
ATOM 711 O O . GLU A 1 92 ? -12.649 3.017 0.070 1.00 93.31 92 GLU A O 1
ATOM 716 N N . ILE A 1 93 ? -12.494 1.157 1.323 1.00 93.31 93 ILE A N 1
ATOM 717 C CA . ILE A 1 93 ? -11.354 0.588 0.601 1.00 93.31 93 ILE A CA 1
ATOM 718 C C . ILE A 1 93 ? -11.800 0.109 -0.779 1.00 93.31 93 ILE A C 1
ATOM 720 O O . ILE A 1 93 ? -11.190 0.475 -1.782 1.00 93.31 93 ILE A O 1
ATOM 724 N N . THR A 1 94 ? -12.861 -0.698 -0.841 1.00 93.12 94 THR A N 1
ATOM 725 C CA . THR A 1 94 ? -13.317 -1.318 -2.094 1.00 93.12 94 THR A CA 1
ATOM 726 C C . THR A 1 94 ? -13.767 -0.302 -3.138 1.00 93.12 94 THR A C 1
ATOM 728 O O . THR A 1 94 ? -13.491 -0.500 -4.314 1.00 93.12 94 THR A O 1
ATOM 731 N N . GLU A 1 95 ? -14.376 0.812 -2.729 1.00 93.56 95 GLU A N 1
ATOM 732 C CA . GLU A 1 95 ? -14.783 1.890 -3.643 1.00 93.56 95 GLU A CA 1
ATOM 733 C C . GLU A 1 95 ? -13.595 2.635 -4.261 1.00 93.56 95 GLU A C 1
ATOM 735 O O . GLU A 1 95 ? -13.706 3.189 -5.351 1.00 93.56 95 GLU A O 1
ATOM 740 N N . ARG A 1 96 ? -12.451 2.653 -3.571 1.00 90.56 96 ARG A N 1
ATOM 741 C CA . ARG A 1 96 ? -11.257 3.406 -3.979 1.00 90.56 96 ARG A CA 1
ATOM 742 C C . ARG A 1 96 ? -10.192 2.546 -4.645 1.00 90.56 96 ARG A C 1
ATOM 744 O O . ARG A 1 96 ? -9.314 3.065 -5.333 1.00 90.56 96 ARG A O 1
ATOM 751 N N . LEU A 1 97 ? -10.276 1.232 -4.455 1.00 89.25 97 LEU A N 1
ATOM 752 C CA . LEU A 1 97 ? -9.361 0.254 -5.029 1.00 89.25 97 LEU A CA 1
ATOM 753 C C . LEU A 1 97 ? -9.245 0.354 -6.563 1.00 89.25 97 LEU A C 1
ATOM 755 O O . LEU A 1 97 ? -8.111 0.317 -7.044 1.00 89.25 97 LEU A O 1
ATOM 759 N N . PRO A 1 98 ? -10.342 0.526 -7.338 1.00 91.62 98 PRO A N 1
ATOM 760 C CA . PRO A 1 98 ? -10.257 0.610 -8.795 1.00 91.62 98 PRO A CA 1
ATOM 761 C C . PRO A 1 98 ? -9.375 1.765 -9.266 1.00 91.62 98 PRO A C 1
ATOM 763 O O . PRO A 1 98 ? -8.503 1.555 -10.101 1.00 91.62 98 PRO A O 1
ATOM 766 N N . ALA A 1 99 ? -9.517 2.949 -8.664 1.00 85.69 99 ALA A N 1
ATOM 767 C CA . ALA A 1 99 ? -8.732 4.123 -9.038 1.00 85.69 99 ALA A CA 1
ATOM 768 C C . ALA A 1 99 ? -7.225 3.897 -8.842 1.00 85.69 99 ALA A C 1
ATOM 770 O O . ALA A 1 99 ? -6.423 4.204 -9.722 1.00 85.69 99 ALA A O 1
ATOM 771 N N . THR A 1 100 ? -6.830 3.312 -7.708 1.00 82.75 100 THR A N 1
ATOM 772 C CA . THR A 1 100 ? -5.421 2.989 -7.453 1.00 82.75 100 THR A CA 1
ATOM 773 C C . THR A 1 100 ? -4.905 1.942 -8.449 1.00 82.75 100 THR A C 1
ATOM 775 O O . THR A 1 100 ? -3.810 2.101 -8.982 1.00 82.75 100 THR A O 1
ATOM 778 N N . LEU A 1 101 ? -5.694 0.906 -8.758 1.00 85.56 101 LEU A N 1
ATOM 779 C CA . LEU A 1 101 ? -5.318 -0.126 -9.732 1.00 85.56 101 LEU A CA 1
ATOM 780 C C . LEU A 1 101 ? -5.169 0.429 -11.152 1.00 85.56 101 LEU A C 1
ATOM 782 O O . LEU A 1 101 ? -4.188 0.112 -11.823 1.00 85.56 101 LEU A O 1
ATOM 786 N N . GLU A 1 102 ? -6.104 1.267 -11.598 1.00 82.38 102 GLU A N 1
ATOM 787 C CA . GLU A 1 102 ? -6.066 1.920 -12.910 1.00 82.38 102 GLU A CA 1
ATOM 788 C C . GLU A 1 102 ? -4.820 2.798 -13.057 1.00 82.38 102 GLU A C 1
ATOM 790 O O . GLU A 1 102 ? -4.088 2.680 -14.044 1.00 82.38 102 GLU A O 1
ATOM 795 N N . LEU A 1 103 ? -4.521 3.622 -12.046 1.00 76.19 103 LEU A N 1
ATOM 796 C CA . LEU A 1 103 ? -3.340 4.485 -12.036 1.00 76.19 103 LEU A CA 1
ATOM 797 C C . LEU A 1 103 ? -2.035 3.680 -12.029 1.00 76.19 103 LEU A C 1
ATOM 799 O O . LEU A 1 103 ? -1.124 3.969 -12.811 1.00 76.19 103 LEU A O 1
ATOM 803 N N . SER A 1 104 ? -1.935 2.656 -11.179 1.00 73.00 104 SER A N 1
ATOM 804 C CA . SER A 1 104 ? -0.751 1.794 -11.118 1.00 73.00 104 SER A CA 1
ATOM 805 C C . SER A 1 104 ? -0.542 1.019 -12.424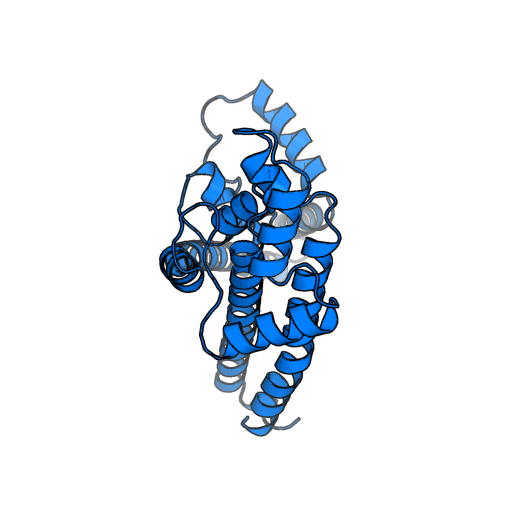 1.00 73.00 104 SER A C 1
ATOM 807 O O . SER A 1 104 ? 0.593 0.921 -12.897 1.00 73.00 104 SER A O 1
ATOM 809 N N . ALA A 1 105 ? -1.613 0.515 -13.046 1.00 80.88 105 ALA A N 1
ATOM 810 C CA . ALA A 1 105 ? -1.542 -0.183 -14.327 1.00 80.88 105 ALA A CA 1
ATOM 811 C C . ALA A 1 105 ? -1.104 0.752 -15.465 1.00 80.88 105 ALA A C 1
ATOM 813 O O . ALA A 1 105 ? -0.203 0.406 -16.231 1.00 80.88 105 ALA A O 1
ATOM 814 N N . ALA A 1 106 ? -1.670 1.959 -15.546 1.00 77.19 106 ALA A N 1
ATOM 815 C CA . ALA A 1 106 ? -1.284 2.953 -16.545 1.00 77.19 106 ALA A CA 1
ATOM 816 C C . ALA A 1 106 ? 0.200 3.344 -16.427 1.00 77.19 106 ALA A C 1
ATOM 818 O O . ALA A 1 106 ? 0.917 3.386 -17.430 1.00 77.19 106 ALA A O 1
ATOM 819 N N . ALA A 1 107 ? 0.691 3.564 -15.203 1.00 68.75 107 ALA A N 1
ATOM 820 C CA . ALA A 1 107 ? 2.099 3.869 -14.956 1.00 68.75 107 ALA A CA 1
ATOM 821 C C . ALA A 1 107 ? 3.026 2.726 -15.405 1.00 68.75 107 ALA A C 1
ATOM 823 O O . ALA A 1 107 ? 4.039 2.979 -16.062 1.00 68.75 107 ALA A O 1
ATOM 824 N N . ALA A 1 108 ? 2.662 1.475 -15.105 1.00 71.00 108 ALA A N 1
ATOM 825 C CA . ALA A 1 108 ? 3.423 0.301 -15.524 1.00 71.00 108 ALA A CA 1
ATOM 826 C C . ALA A 1 108 ? 3.493 0.175 -17.054 1.00 71.00 108 ALA A C 1
ATOM 828 O O . ALA A 1 108 ? 4.568 -0.075 -17.600 1.00 71.00 108 ALA A O 1
ATOM 829 N N . LEU A 1 109 ? 2.383 0.413 -17.759 1.00 80.62 109 LEU A N 1
ATOM 830 C CA . LEU A 1 109 ? 2.346 0.375 -19.223 1.00 80.62 109 LEU A CA 1
ATOM 831 C C . LEU A 1 109 ? 3.284 1.412 -19.852 1.00 80.62 109 LEU A C 1
ATOM 833 O O . LEU A 1 109 ? 4.021 1.082 -20.779 1.00 80.62 109 LEU A O 1
ATOM 837 N N . ILE A 1 110 ? 3.318 2.639 -19.324 1.00 74.94 110 ILE A N 1
ATOM 838 C CA . ILE A 1 110 ? 4.233 3.690 -19.801 1.00 74.94 110 ILE A CA 1
ATOM 839 C C . ILE A 1 110 ? 5.691 3.308 -19.523 1.00 74.94 110 ILE A C 1
ATOM 841 O O . ILE A 1 110 ? 6.546 3.445 -20.399 1.00 74.94 110 ILE A O 1
ATOM 845 N N . ALA A 1 111 ? 5.983 2.810 -18.318 1.00 70.69 111 ALA A N 1
ATOM 846 C CA . ALA A 1 111 ? 7.326 2.378 -17.945 1.00 70.69 111 ALA A CA 1
ATOM 847 C C . ALA A 1 111 ? 7.832 1.247 -18.856 1.00 70.69 111 ALA A C 1
ATOM 849 O O . ALA A 1 111 ? 8.980 1.280 -19.292 1.00 70.69 111 ALA A O 1
ATOM 850 N N . ILE A 1 112 ? 6.969 0.293 -19.212 1.00 76.94 112 ILE A N 1
ATOM 851 C CA . ILE A 1 112 ? 7.272 -0.778 -20.171 1.00 76.94 112 ILE A CA 1
ATOM 852 C C . ILE A 1 112 ? 7.503 -0.201 -21.573 1.00 76.94 112 ILE A C 1
ATOM 854 O O . ILE A 1 112 ? 8.513 -0.513 -22.206 1.00 76.94 112 ILE A O 1
ATOM 858 N N . ALA A 1 113 ? 6.602 0.668 -22.040 1.00 82.06 113 ALA A N 1
ATOM 859 C CA . ALA A 1 113 ? 6.642 1.244 -23.381 1.00 82.06 113 ALA A CA 1
ATOM 860 C C . ALA A 1 113 ? 7.887 2.106 -23.636 1.00 82.06 113 ALA A C 1
ATOM 862 O O . ALA A 1 113 ? 8.363 2.161 -24.765 1.00 82.06 113 ALA A O 1
ATOM 863 N N . LEU A 1 114 ? 8.427 2.767 -22.610 1.00 81.50 114 LEU A N 1
ATOM 864 C CA . LEU A 1 114 ? 9.634 3.592 -22.728 1.00 81.50 114 LEU A CA 1
ATOM 865 C C . LEU A 1 114 ? 10.896 2.836 -22.304 1.00 81.50 114 LEU A C 1
ATOM 867 O O . LEU A 1 114 ? 11.914 2.873 -22.997 1.00 81.50 114 LEU A O 1
ATOM 871 N N . GLY A 1 115 ? 10.832 2.136 -21.174 1.00 79.19 115 GLY A N 1
ATOM 872 C CA . GLY A 1 115 ? 11.974 1.480 -20.548 1.00 79.19 115 GLY A CA 1
ATOM 873 C C . GLY A 1 115 ? 12.521 0.321 -21.372 1.00 79.19 115 GLY A C 1
ATOM 874 O O . GLY A 1 115 ? 13.736 0.234 -21.549 1.00 79.19 115 GLY A O 1
ATOM 875 N N . ILE A 1 116 ? 11.655 -0.535 -21.932 1.00 85.69 116 ILE A N 1
ATOM 876 C CA . ILE A 1 116 ? 12.110 -1.680 -22.734 1.00 85.69 116 ILE A CA 1
ATOM 877 C C . ILE A 1 116 ? 12.799 -1.210 -24.023 1.00 85.69 116 ILE A C 1
ATOM 879 O O . ILE A 1 116 ? 13.938 -1.627 -24.249 1.00 85.69 116 ILE A O 1
ATOM 883 N N . PRO A 1 117 ? 12.211 -0.325 -24.856 1.00 88.88 117 PRO A N 1
ATOM 884 C CA . PRO A 1 117 ? 12.888 0.132 -26.067 1.00 88.88 117 PRO A CA 1
ATOM 885 C C . PRO A 1 117 ? 14.193 0.875 -25.784 1.00 88.88 117 PRO A C 1
ATOM 887 O O . PRO A 1 117 ? 15.186 0.617 -26.460 1.00 88.88 117 PRO A O 1
ATOM 890 N N . LEU A 1 118 ? 14.228 1.758 -24.780 1.00 84.38 118 LEU A N 1
ATOM 891 C CA . LEU A 1 118 ? 15.452 2.478 -24.417 1.00 84.38 118 LEU A CA 1
ATOM 892 C C . LEU A 1 118 ? 16.539 1.525 -23.910 1.00 84.38 118 LEU A C 1
ATOM 894 O O . LEU A 1 118 ? 17.693 1.652 -24.323 1.00 84.38 118 LEU A O 1
ATOM 898 N N . GLY A 1 119 ? 16.173 0.542 -23.084 1.00 84.50 119 GLY A N 1
ATOM 899 C CA . GLY A 1 119 ? 17.085 -0.497 -22.609 1.00 84.50 119 GLY A CA 1
ATOM 900 C C . GLY A 1 119 ? 17.634 -1.359 -23.748 1.00 84.50 119 GLY A C 1
ATOM 901 O O . GLY A 1 119 ? 18.843 -1.570 -23.832 1.00 84.50 119 GLY A O 1
ATOM 902 N N . LEU A 1 120 ? 16.776 -1.790 -24.679 1.00 89.31 120 LEU A N 1
ATOM 903 C CA . LEU A 1 120 ? 17.185 -2.555 -25.862 1.00 89.31 120 LEU A CA 1
ATOM 904 C C . LEU A 1 120 ? 18.094 -1.736 -26.788 1.00 89.31 120 LEU A C 1
ATOM 906 O O . LEU A 1 120 ? 19.128 -2.231 -27.232 1.00 89.31 120 LEU A O 1
ATOM 910 N N . LEU A 1 121 ? 17.753 -0.474 -27.061 1.00 87.50 121 LEU A N 1
ATOM 911 C CA . LEU A 1 121 ? 18.562 0.413 -27.903 1.00 87.50 121 LEU A CA 1
ATOM 912 C C . LEU A 1 121 ? 19.941 0.690 -27.290 1.00 87.50 121 LEU A C 1
ATOM 914 O O . LEU A 1 121 ? 20.939 0.682 -28.012 1.00 87.50 121 LEU A O 1
ATOM 918 N N . SER A 1 122 ? 20.003 0.904 -25.974 1.00 87.12 122 SER A N 1
ATOM 919 C CA . SER A 1 122 ? 21.251 1.058 -25.212 1.00 87.12 122 SER A CA 1
ATOM 920 C C . SER A 1 122 ? 22.093 -0.223 -25.243 1.00 87.12 122 SER A C 1
ATOM 922 O O . SER A 1 122 ? 23.307 -0.143 -25.440 1.00 87.12 122 SER A O 1
ATOM 924 N N . ALA A 1 123 ? 21.460 -1.399 -25.165 1.00 85.25 123 ALA A N 1
ATOM 925 C CA . ALA A 1 123 ? 22.143 -2.687 -25.267 1.00 85.25 123 ALA A CA 1
ATOM 926 C C . ALA A 1 123 ? 22.734 -2.936 -26.667 1.00 85.25 123 ALA A C 1
ATOM 928 O O . ALA A 1 123 ? 23.895 -3.326 -26.784 1.00 85.25 123 ALA A O 1
ATOM 929 N N . VAL A 1 124 ? 21.969 -2.672 -27.734 1.00 91.06 124 VAL A N 1
ATOM 930 C CA . VAL A 1 124 ? 22.419 -2.883 -29.124 1.00 91.06 124 VAL A CA 1
ATOM 931 C C . VAL A 1 124 ? 23.482 -1.862 -29.536 1.00 91.06 124 VAL A C 1
ATOM 933 O O . VAL A 1 124 ? 24.419 -2.201 -30.256 1.00 91.06 124 VAL A O 1
ATOM 936 N N . ARG A 1 125 ? 23.382 -0.610 -29.072 1.00 89.12 125 ARG A N 1
ATOM 937 C CA . ARG A 1 125 ? 24.356 0.457 -29.362 1.00 89.12 125 ARG A CA 1
ATOM 938 C C . ARG A 1 125 ? 25.245 0.761 -28.163 1.00 89.12 125 ARG A C 1
ATOM 940 O O . ARG A 1 125 ? 25.365 1.920 -27.754 1.00 89.12 125 ARG A O 1
ATOM 947 N N . SER A 1 126 ? 25.885 -0.275 -27.628 1.00 80.12 126 SER A N 1
ATOM 948 C CA . SER A 1 126 ? 26.786 -0.134 -26.482 1.00 80.12 126 SER A CA 1
ATOM 949 C C . SER A 1 126 ? 27.885 0.912 -26.740 1.00 80.12 126 SER A C 1
ATOM 951 O O . SER A 1 126 ? 28.419 1.013 -27.846 1.00 80.12 126 SER A O 1
ATOM 953 N N . ARG A 1 127 ? 28.204 1.722 -25.723 1.00 80.69 127 ARG A N 1
ATOM 954 C CA . ARG A 1 127 ? 29.168 2.843 -25.747 1.00 80.69 127 ARG A CA 1
ATOM 955 C C . ARG A 1 127 ? 28.806 4.018 -26.666 1.00 80.69 127 ARG A C 1
ATOM 957 O O . ARG A 1 127 ? 29.612 4.931 -26.834 1.00 80.69 127 ARG A O 1
ATOM 964 N N . SER A 1 128 ? 27.606 4.039 -27.246 1.00 89.31 128 SER A N 1
ATOM 965 C CA . SER A 1 128 ? 27.114 5.197 -28.000 1.00 89.31 128 SER A CA 1
ATOM 966 C C . SER A 1 128 ? 26.677 6.339 -27.076 1.00 89.31 128 SER A C 1
ATOM 968 O O . SER A 1 128 ? 26.413 6.140 -25.892 1.00 89.31 128 SER A O 1
ATOM 970 N N . ARG A 1 129 ? 26.518 7.550 -27.625 1.00 86.00 129 ARG A N 1
ATOM 971 C CA . ARG A 1 129 ? 25.951 8.690 -26.878 1.00 86.00 129 ARG A CA 1
ATOM 972 C C . ARG A 1 129 ? 24.557 8.388 -26.318 1.00 86.00 129 ARG A C 1
ATOM 974 O O . ARG A 1 129 ? 24.226 8.890 -25.254 1.00 86.00 129 ARG A O 1
ATOM 981 N N . LEU A 1 130 ? 23.777 7.553 -27.008 1.00 82.44 130 LEU A N 1
ATOM 982 C CA . LEU A 1 130 ? 22.468 7.094 -26.540 1.00 82.44 130 LEU A CA 1
ATOM 983 C C . LEU A 1 130 ? 22.591 6.123 -25.364 1.00 82.44 130 LEU A C 1
ATOM 985 O O . LEU A 1 130 ? 21.829 6.237 -24.416 1.00 82.44 130 LEU A O 1
ATOM 989 N N . ASP A 1 131 ? 23.567 5.214 -25.394 1.00 83.12 131 ASP A N 1
ATOM 990 C CA . ASP A 1 131 ? 23.852 4.304 -24.279 1.00 83.12 131 ASP A CA 1
ATOM 991 C C . ASP A 1 131 ? 24.323 5.076 -23.040 1.00 83.12 131 ASP A C 1
ATOM 993 O O . ASP A 1 131 ? 23.799 4.895 -21.946 1.00 83.12 131 ASP A O 1
ATOM 997 N N . VAL A 1 132 ? 25.247 6.021 -23.221 1.00 85.12 132 VAL A N 1
ATOM 998 C CA . VAL A 1 132 ? 25.720 6.896 -22.142 1.00 85.12 132 VAL A CA 1
ATOM 999 C C . VAL A 1 132 ? 24.586 7.774 -21.609 1.00 85.12 132 VAL A C 1
ATOM 1001 O O . VAL A 1 132 ? 24.425 7.860 -20.398 1.00 85.12 132 VAL A O 1
ATOM 1004 N N . ALA A 1 133 ? 23.754 8.367 -22.470 1.00 85.81 133 ALA A N 1
ATOM 1005 C CA . ALA A 1 133 ? 22.606 9.168 -22.042 1.00 85.81 133 ALA A CA 1
ATOM 1006 C C . ALA A 1 133 ? 21.538 8.333 -21.319 1.00 85.81 133 ALA A C 1
ATOM 1008 O O . ALA A 1 133 ? 21.008 8.783 -20.310 1.00 85.81 133 ALA A O 1
ATOM 1009 N N . ALA A 1 134 ? 21.251 7.113 -21.783 1.00 82.25 134 ALA A N 1
ATOM 1010 C CA . ALA A 1 134 ? 20.305 6.207 -21.135 1.00 82.25 134 ALA A CA 1
ATOM 1011 C C . ALA A 1 134 ? 20.823 5.726 -19.773 1.00 82.25 134 ALA A C 1
ATOM 1013 O O . ALA A 1 134 ? 20.072 5.708 -18.801 1.00 82.25 134 ALA A O 1
ATOM 1014 N N . ARG A 1 135 ? 22.117 5.400 -19.668 1.00 81.44 135 ARG A N 1
ATOM 1015 C CA . ARG A 1 135 ? 22.752 5.002 -18.403 1.00 81.44 135 ARG A CA 1
ATOM 1016 C C . ARG A 1 135 ? 22.862 6.154 -17.429 1.00 81.44 135 ARG A C 1
ATOM 1018 O O . ARG A 1 135 ? 22.541 5.969 -16.268 1.00 81.44 135 ARG A O 1
ATOM 1025 N N . ILE A 1 136 ? 23.300 7.325 -17.882 1.00 82.44 136 ILE A N 1
ATOM 1026 C CA . ILE A 1 136 ? 23.366 8.525 -17.046 1.00 82.44 136 ILE A CA 1
ATOM 1027 C C . ILE A 1 136 ? 21.956 8.929 -16.629 1.00 82.44 136 ILE A C 1
ATOM 1029 O O . ILE A 1 136 ? 21.747 9.173 -15.454 1.00 82.44 136 ILE A O 1
ATOM 1033 N N . GLY A 1 137 ? 20.976 8.928 -17.534 1.00 78.38 137 GLY A N 1
ATOM 1034 C CA . GLY A 1 137 ? 19.575 9.201 -17.208 1.00 78.38 137 GLY A CA 1
ATOM 1035 C C . GLY A 1 137 ? 19.005 8.204 -16.197 1.00 78.38 137 GLY A C 1
ATOM 1036 O O . GLY A 1 137 ? 18.387 8.613 -15.219 1.00 78.38 137 GLY A O 1
ATOM 1037 N N . GLY A 1 138 ? 19.285 6.910 -16.373 1.00 71.75 138 GLY A N 1
ATOM 1038 C CA . GLY A 1 138 ? 18.914 5.862 -15.423 1.00 71.75 138 GLY A CA 1
ATOM 1039 C C . GLY A 1 138 ? 19.618 6.010 -14.073 1.00 71.75 138 GLY A C 1
ATOM 1040 O O . GLY A 1 138 ? 18.972 5.943 -13.037 1.00 71.75 138 GLY A O 1
ATOM 1041 N N . LEU A 1 139 ? 20.925 6.283 -14.063 1.00 74.75 139 LEU A N 1
ATOM 1042 C CA . LEU A 1 139 ? 21.713 6.492 -12.846 1.00 74.75 139 LEU A CA 1
ATOM 1043 C C . LEU A 1 139 ? 21.286 7.761 -12.112 1.00 74.75 139 LEU A C 1
ATOM 1045 O O . LEU A 1 139 ? 21.104 7.713 -10.905 1.00 74.75 139 LEU A O 1
ATOM 1049 N N . ILE A 1 140 ? 21.067 8.873 -12.809 1.00 69.19 140 ILE A N 1
ATOM 1050 C CA . ILE A 1 140 ? 20.508 10.114 -12.254 1.00 69.19 140 ILE A CA 1
ATOM 1051 C C . ILE A 1 140 ? 19.133 9.837 -11.644 1.00 69.19 140 ILE A C 1
ATOM 1053 O O . ILE A 1 140 ? 18.884 10.248 -10.513 1.00 69.19 140 ILE A O 1
ATOM 1057 N N . GLY A 1 141 ? 18.278 9.090 -12.351 1.00 61.25 141 GLY A N 1
ATOM 1058 C CA . GLY A 1 141 ? 16.971 8.669 -11.847 1.00 61.25 141 GLY A CA 1
ATOM 1059 C C . GLY A 1 141 ? 17.047 7.791 -10.593 1.00 61.25 141 GLY A C 1
ATOM 1060 O O . GLY A 1 141 ? 16.159 7.867 -9.752 1.00 61.25 141 GLY A O 1
ATOM 1061 N N . LEU A 1 142 ? 18.109 6.993 -10.441 1.00 63.66 142 LEU A N 1
ATOM 1062 C CA . LEU A 1 142 ? 18.305 6.087 -9.304 1.00 63.66 142 LEU A CA 1
ATOM 1063 C C . LEU A 1 142 ? 19.076 6.704 -8.123 1.00 63.66 142 LEU A C 1
ATOM 1065 O O . LEU A 1 142 ? 18.876 6.278 -6.989 1.00 63.66 142 LEU A O 1
ATOM 1069 N N . SER A 1 143 ? 19.984 7.655 -8.369 1.00 46.03 143 SER A N 1
ATOM 1070 C CA . SER A 1 143 ? 21.048 8.026 -7.412 1.00 46.03 143 SER A CA 1
ATOM 1071 C C . SER A 1 143 ? 20.810 9.348 -6.691 1.00 46.03 143 SER A C 1
ATOM 1073 O O . SER A 1 143 ? 21.482 9.637 -5.702 1.00 46.03 143 SER A O 1
ATOM 1075 N N . LEU A 1 144 ? 19.896 10.183 -7.180 1.00 48.75 144 LEU A N 1
ATOM 1076 C CA . LEU A 1 144 ? 19.584 11.456 -6.544 1.00 48.75 144 LEU A CA 1
ATOM 1077 C C . LEU A 1 144 ? 18.424 11.283 -5.556 1.00 48.75 144 LEU A C 1
ATOM 1079 O O . LEU A 1 144 ? 17.397 10.708 -5.924 1.00 48.75 144 LEU A O 1
ATOM 1083 N N . PRO A 1 145 ? 18.547 11.788 -4.310 1.00 42.84 145 PRO A N 1
ATOM 1084 C CA . PRO A 1 145 ? 17.445 11.771 -3.361 1.00 42.84 145 PRO A CA 1
ATOM 1085 C C . PRO A 1 145 ? 16.229 12.460 -3.984 1.00 42.84 145 PRO A C 1
ATOM 1087 O O . PRO A 1 145 ? 16.302 13.620 -4.400 1.00 42.84 145 PRO A O 1
ATOM 1090 N N . SER A 1 146 ? 15.113 11.736 -4.054 1.00 44.69 146 SER A N 1
ATOM 1091 C CA . SER A 1 146 ? 13.918 12.106 -4.826 1.00 44.69 146 SER A CA 1
ATOM 1092 C C . SER A 1 146 ? 13.357 13.489 -4.480 1.00 44.69 146 SER A C 1
ATOM 1094 O O . SER A 1 146 ? 12.832 14.183 -5.349 1.00 44.69 146 SER A O 1
ATOM 1096 N N . PHE A 1 147 ? 13.527 13.937 -3.236 1.00 40.19 147 PHE A N 1
ATOM 1097 C CA . PHE A 1 147 ? 13.083 15.255 -2.788 1.00 40.19 147 PHE A CA 1
ATOM 1098 C C . PHE A 1 147 ? 13.990 16.409 -3.264 1.00 40.19 147 PHE A C 1
ATOM 1100 O O . PHE A 1 147 ? 13.482 17.495 -3.544 1.00 40.19 147 PHE A O 1
ATOM 1107 N N . TRP A 1 148 ? 15.307 16.184 -3.378 1.00 39.69 148 TRP A N 1
ATOM 1108 C CA . TRP A 1 148 ? 16.338 17.214 -3.607 1.00 39.69 148 TRP A CA 1
ATOM 1109 C C . TRP A 1 148 ? 16.435 17.617 -5.083 1.00 39.69 148 TRP A C 1
ATOM 1111 O O . TRP A 1 148 ? 16.479 18.799 -5.421 1.00 39.69 148 TRP A O 1
ATOM 1121 N N . LEU A 1 149 ? 16.366 16.636 -5.987 1.00 42.66 149 LEU A N 1
ATOM 1122 C CA . LEU A 1 149 ? 16.213 16.894 -7.421 1.00 42.66 149 LEU A CA 1
ATOM 1123 C C . LEU A 1 149 ? 14.864 17.551 -7.739 1.00 42.66 149 LEU A C 1
ATOM 1125 O O . LEU A 1 149 ? 14.800 18.442 -8.582 1.00 42.66 149 LEU A O 1
ATOM 1129 N N . GLY A 1 150 ? 13.800 17.134 -7.043 1.00 42.25 150 GLY A N 1
ATOM 1130 C CA . GLY A 1 150 ? 12.465 17.713 -7.183 1.00 42.25 150 GLY A CA 1
ATOM 1131 C C . GLY A 1 150 ? 12.441 19.199 -6.827 1.00 42.25 150 GLY A C 1
ATOM 1132 O O . GLY A 1 150 ? 11.925 19.999 -7.599 1.00 42.25 150 GLY A O 1
ATOM 1133 N N . THR A 1 151 ? 13.069 19.599 -5.717 1.00 43.91 151 THR A N 1
ATOM 1134 C CA . THR A 1 151 ? 13.144 21.016 -5.314 1.00 43.91 151 THR A CA 1
ATOM 1135 C C . THR A 1 151 ? 14.014 21.857 -6.249 1.00 43.91 151 THR A C 1
ATOM 1137 O O . THR A 1 151 ? 13.597 22.948 -6.633 1.00 43.91 151 THR A O 1
ATOM 1140 N N . LEU A 1 152 ? 15.184 21.365 -6.673 1.00 46.25 152 LEU A N 1
ATOM 1141 C CA . LEU A 1 152 ? 16.055 22.084 -7.616 1.00 46.25 152 LEU A CA 1
ATOM 1142 C C . LEU A 1 152 ? 15.397 22.275 -8.990 1.00 46.25 152 LEU A C 1
ATOM 1144 O O . LEU A 1 152 ? 15.522 23.343 -9.584 1.00 46.25 152 LEU A O 1
ATOM 1148 N N . ILE A 1 153 ? 14.639 21.285 -9.467 1.00 44.91 153 ILE A N 1
ATOM 1149 C CA . ILE A 1 153 ? 13.899 21.374 -10.731 1.00 44.91 153 ILE A CA 1
ATOM 1150 C C . ILE A 1 153 ? 12.683 22.301 -10.594 1.00 44.91 153 ILE A C 1
ATOM 1152 O O . ILE A 1 153 ? 12.451 23.100 -11.496 1.00 44.91 153 ILE A O 1
ATOM 1156 N N . ILE A 1 154 ? 11.967 22.282 -9.460 1.00 43.22 154 ILE A N 1
ATOM 1157 C CA . ILE A 1 154 ? 10.877 23.229 -9.152 1.00 43.22 154 ILE A CA 1
ATOM 1158 C C . ILE A 1 154 ? 11.382 24.677 -9.160 1.00 43.22 154 ILE A C 1
ATOM 1160 O O . ILE A 1 154 ? 10.751 25.537 -9.770 1.00 43.22 154 ILE A O 1
ATOM 1164 N N . VAL A 1 155 ? 12.521 24.960 -8.522 1.00 44.53 155 VAL A N 1
ATOM 1165 C CA . VAL A 1 1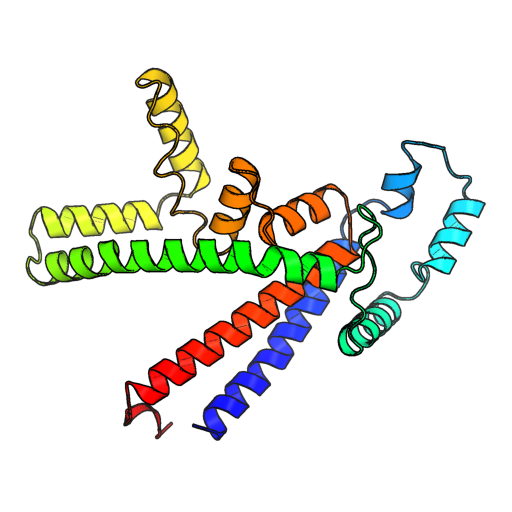55 ? 13.100 26.314 -8.465 1.00 44.53 155 VAL A CA 1
ATOM 1166 C C . VAL A 1 155 ? 13.571 26.778 -9.846 1.00 44.53 155 VAL A C 1
ATOM 1168 O O . VAL A 1 155 ? 13.305 27.915 -10.231 1.00 44.53 155 VAL A O 1
ATOM 1171 N N . LEU A 1 156 ? 14.203 25.898 -10.625 1.00 46.66 156 LEU A N 1
ATOM 1172 C CA . LEU A 1 156 ? 14.690 26.224 -11.967 1.00 46.66 156 LEU A CA 1
ATOM 1173 C C . LEU A 1 156 ? 13.539 26.440 -12.975 1.00 46.66 156 LEU A C 1
ATOM 1175 O O . LEU A 1 156 ? 13.633 27.310 -13.838 1.00 46.66 156 LEU A O 1
ATOM 1179 N N . PHE A 1 157 ? 12.434 25.693 -12.849 1.00 40.16 157 PHE A N 1
ATOM 1180 C CA . PHE A 1 157 ? 11.259 25.788 -13.732 1.00 40.16 157 PHE A CA 1
ATOM 1181 C C . PHE A 1 157 ? 10.257 26.882 -13.330 1.00 40.16 157 PHE A C 1
ATOM 1183 O O . PHE A 1 157 ? 9.646 27.486 -14.213 1.00 40.16 157 PHE A O 1
ATOM 1190 N N . SER A 1 158 ? 10.135 27.193 -12.033 1.00 41.91 158 SER A N 1
ATOM 1191 C CA . SER A 1 158 ? 9.386 28.347 -11.497 1.00 41.91 158 SER A CA 1
ATOM 1192 C C . SER A 1 158 ? 9.846 29.675 -12.116 1.00 41.91 158 SER A C 1
ATOM 1194 O O . SER A 1 158 ? 9.050 30.593 -12.314 1.00 41.91 158 SER A O 1
ATOM 1196 N N . LEU A 1 159 ? 11.124 29.752 -12.497 1.00 50.25 159 LEU A N 1
ATOM 1197 C CA . LEU A 1 159 ? 11.730 30.940 -13.088 1.00 50.25 159 LEU A CA 1
ATOM 1198 C C . LEU A 1 159 ? 11.503 31.093 -14.604 1.00 50.25 159 LEU A C 1
ATOM 1200 O O . LEU A 1 159 ? 11.644 32.214 -15.085 1.00 50.25 159 LEU A O 1
ATOM 1204 N N . TYR A 1 160 ? 11.161 30.037 -15.366 1.00 52.22 160 TYR A N 1
ATOM 1205 C CA . TYR A 1 160 ? 11.278 30.091 -16.838 1.00 52.22 160 TYR A CA 1
ATOM 1206 C C . TYR A 1 160 ? 10.081 29.635 -17.702 1.00 52.22 160 TYR A C 1
ATOM 1208 O O . TYR A 1 160 ? 10.077 30.018 -18.867 1.00 52.22 160 TYR A O 1
ATOM 1216 N N . LEU A 1 161 ? 9.044 28.913 -17.232 1.00 43.22 161 LEU A N 1
ATOM 1217 C CA . LEU A 1 161 ? 7.903 28.522 -18.107 1.00 43.22 161 LEU A CA 1
ATOM 1218 C C . LEU A 1 161 ? 6.561 28.297 -17.369 1.00 43.22 161 LEU A C 1
ATOM 1220 O O . LEU A 1 161 ? 6.456 27.455 -16.485 1.00 43.22 161 LEU A O 1
ATOM 1224 N N . ARG A 1 162 ? 5.496 29.007 -17.792 1.00 47.94 162 ARG A N 1
ATOM 1225 C CA . ARG A 1 162 ? 4.175 29.081 -17.118 1.00 47.94 162 ARG A CA 1
ATOM 1226 C C . ARG A 1 162 ? 3.133 27.985 -17.430 1.00 47.94 162 ARG A C 1
ATOM 1228 O O . ARG A 1 162 ? 2.106 28.002 -16.767 1.00 47.94 162 ARG A O 1
ATOM 1235 N N . VAL A 1 163 ? 3.302 27.056 -18.384 1.00 48.69 163 VAL A N 1
ATOM 1236 C CA . VAL A 1 163 ? 2.171 26.165 -18.802 1.00 48.69 163 VAL A CA 1
ATOM 1237 C C . VAL A 1 163 ? 2.538 24.684 -19.051 1.00 48.69 163 VAL A C 1
ATOM 1239 O O . VAL A 1 163 ? 1.822 23.966 -19.728 1.00 48.69 163 VAL A O 1
ATOM 1242 N N . VAL A 1 164 ? 3.601 24.133 -18.457 1.00 42.38 164 VAL A N 1
ATOM 1243 C CA . VAL A 1 164 ? 3.872 22.669 -18.553 1.00 42.38 164 VAL A CA 1
ATOM 1244 C C . VAL A 1 164 ? 4.125 22.067 -17.171 1.00 42.38 164 VAL A C 1
ATOM 1246 O O . VAL A 1 164 ? 5.019 21.263 -16.945 1.00 42.38 164 VAL A O 1
ATOM 1249 N N . VAL A 1 165 ? 3.300 22.495 -16.218 1.00 37.34 165 VAL A N 1
ATOM 1250 C CA . VAL A 1 165 ? 3.270 22.027 -14.822 1.00 37.34 165 VAL A CA 1
ATOM 1251 C C . VAL A 1 165 ? 2.608 20.642 -14.701 1.00 37.34 165 VAL A C 1
ATOM 1253 O O . VAL A 1 165 ? 2.656 20.007 -13.655 1.00 37.34 165 VAL A O 1
ATOM 1256 N N . THR A 1 166 ? 2.014 20.121 -15.775 1.00 42.09 166 THR A N 1
ATOM 1257 C CA . THR A 1 166 ? 0.963 19.104 -15.637 1.00 42.09 166 THR A CA 1
ATOM 1258 C C . THR A 1 166 ? 1.385 17.679 -15.996 1.00 42.09 166 THR A C 1
ATOM 1260 O O . THR A 1 166 ? 0.735 16.744 -15.545 1.00 42.09 166 THR A O 1
ATOM 1263 N N . LEU A 1 167 ? 2.443 17.458 -16.784 1.00 38.12 167 LEU A N 1
ATOM 1264 C CA . LEU A 1 167 ? 2.524 16.182 -17.516 1.00 38.12 167 LEU A CA 1
ATOM 1265 C C . LEU A 1 167 ? 3.581 15.168 -17.072 1.00 38.12 167 LEU A C 1
ATOM 1267 O O . LEU A 1 167 ? 3.446 14.011 -17.448 1.00 38.12 167 LEU A O 1
ATOM 1271 N N . LEU A 1 168 ? 4.586 15.505 -16.257 1.00 37.72 168 LEU A N 1
ATOM 1272 C CA . LEU A 1 168 ? 5.647 14.535 -15.910 1.00 37.72 168 LEU A CA 1
ATOM 1273 C C . LEU A 1 168 ? 6.074 14.562 -14.435 1.00 37.72 168 LEU A C 1
ATOM 1275 O O . LEU A 1 168 ? 7.204 14.229 -14.097 1.00 37.72 168 LEU A O 1
ATOM 1279 N N . GLY A 1 169 ? 5.140 14.856 -13.531 1.00 44.09 169 GLY A N 1
ATOM 1280 C CA . GLY A 1 169 ? 5.282 14.572 -12.094 1.00 44.09 169 GLY A CA 1
ATOM 1281 C C . GLY A 1 169 ? 5.196 13.076 -11.734 1.00 44.09 169 GLY A C 1
ATOM 1282 O O . GLY A 1 169 ? 4.975 12.732 -10.580 1.00 44.09 169 GLY A O 1
ATOM 1283 N N . ILE A 1 170 ? 5.308 12.169 -12.711 1.00 40.31 170 ILE A N 1
ATOM 1284 C CA . ILE A 1 170 ? 4.601 10.878 -12.680 1.00 40.31 170 ILE A CA 1
ATOM 1285 C C . ILE A 1 170 ? 5.482 9.649 -12.398 1.00 40.31 170 ILE A C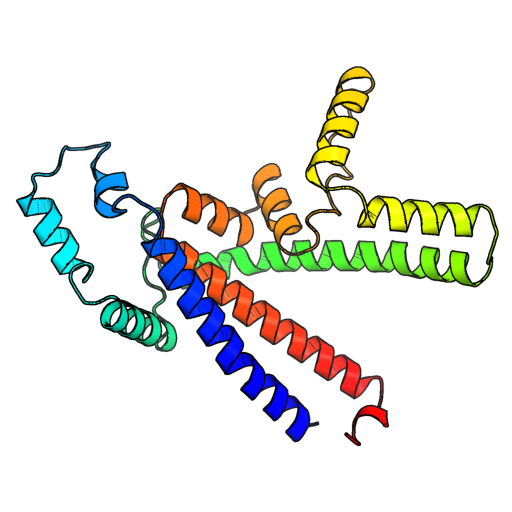 1
ATOM 1287 O O . ILE A 1 170 ? 4.949 8.559 -12.232 1.00 40.31 170 ILE A O 1
ATOM 1291 N N . GLN A 1 171 ? 6.804 9.751 -12.238 1.00 39.16 171 GLN A N 1
ATOM 1292 C CA . GLN A 1 171 ? 7.622 8.527 -12.157 1.00 39.16 171 GLN A CA 1
ATOM 1293 C C . GLN A 1 171 ? 8.759 8.509 -11.116 1.00 39.16 171 GLN A C 1
ATOM 1295 O O . GLN A 1 171 ? 9.784 7.913 -11.393 1.00 39.16 171 GLN A O 1
ATOM 1300 N N . VAL A 1 172 ? 8.645 9.054 -9.892 1.00 35.00 172 VAL A N 1
ATOM 1301 C CA . VAL A 1 172 ? 9.752 8.861 -8.896 1.00 35.00 172 VAL A CA 1
ATOM 1302 C C . VAL A 1 172 ? 9.331 8.512 -7.453 1.00 35.00 172 VAL A C 1
ATOM 1304 O O . VAL A 1 172 ? 10.157 8.056 -6.673 1.00 35.00 172 VAL A O 1
ATOM 1307 N N . GLY A 1 173 ? 8.044 8.544 -7.088 1.00 43.44 173 GLY A N 1
ATOM 1308 C CA . GLY A 1 173 ? 7.545 7.895 -5.850 1.00 43.44 173 GLY A CA 1
ATOM 1309 C C . GLY A 1 173 ? 7.242 6.398 -6.023 1.00 43.44 173 GLY A C 1
ATOM 1310 O O . GLY A 1 173 ? 6.313 5.878 -5.408 1.00 43.44 173 GLY A O 1
ATOM 1311 N N . GLN A 1 174 ? 7.899 5.768 -6.997 1.00 41.44 174 GLN A N 1
ATOM 1312 C CA . GLN A 1 174 ? 7.233 4.941 -7.999 1.00 41.44 174 GLN A CA 1
ATOM 1313 C C . GLN A 1 174 ? 6.347 3.811 -7.446 1.00 41.44 174 GLN A C 1
ATOM 1315 O O . GLN A 1 174 ? 6.768 2.930 -6.706 1.00 41.44 174 GLN A O 1
ATOM 1320 N N . LEU A 1 175 ? 5.112 3.836 -7.943 1.00 46.91 175 LEU A N 1
ATOM 1321 C CA . LEU A 1 175 ? 4.079 2.800 -7.973 1.00 46.91 175 LEU A CA 1
ATOM 1322 C C . LEU A 1 175 ? 3.073 2.739 -6.816 1.00 46.91 175 LEU A C 1
ATOM 1324 O O . LEU A 1 175 ? 1.888 2.684 -7.131 1.00 46.91 175 LEU A O 1
ATOM 1328 N N . LEU A 1 176 ? 3.450 2.855 -5.536 1.00 45.28 176 LEU A N 1
ATOM 1329 C CA . LEU A 1 176 ? 2.449 2.987 -4.449 1.00 45.28 176 LEU A CA 1
ATOM 1330 C C . LEU A 1 176 ? 2.317 4.431 -3.946 1.00 45.28 176 LEU A C 1
ATOM 13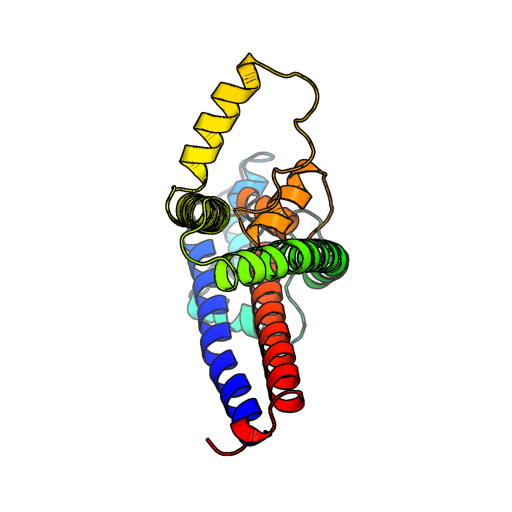32 O O . LEU A 1 176 ? 1.205 4.940 -3.847 1.00 45.28 176 LEU A O 1
ATOM 1336 N N . GLY A 1 177 ? 3.431 5.142 -3.735 1.00 51.06 177 GLY A N 1
ATOM 1337 C CA . GLY A 1 177 ? 3.417 6.578 -3.416 1.00 51.06 177 GLY A CA 1
ATOM 1338 C C . GLY A 1 177 ? 3.029 7.461 -4.609 1.00 51.06 177 GLY A C 1
ATOM 1339 O O . GLY A 1 177 ? 2.444 8.525 -4.434 1.00 51.06 177 GLY A O 1
ATOM 1340 N N . GLY A 1 178 ? 3.305 7.005 -5.835 1.00 52.22 178 GLY A N 1
ATOM 1341 C CA . GLY A 1 178 ? 2.919 7.713 -7.061 1.00 52.22 178 GLY A CA 1
ATOM 1342 C C . GLY A 1 178 ? 1.403 7.803 -7.252 1.00 52.22 178 GLY A C 1
ATOM 1343 O O . GLY A 1 178 ? 0.898 8.883 -7.545 1.00 52.22 178 GLY A O 1
ATOM 1344 N N . ALA A 1 179 ? 0.678 6.701 -7.021 1.00 58.31 179 ALA A N 1
ATOM 1345 C CA . ALA A 1 179 ? -0.784 6.697 -7.072 1.00 58.31 179 ALA A CA 1
ATOM 1346 C C . ALA A 1 179 ? -1.365 7.641 -6.012 1.00 58.31 179 ALA A C 1
ATOM 1348 O O . ALA A 1 179 ? -2.151 8.511 -6.353 1.00 58.31 179 ALA A O 1
ATOM 1349 N N . VAL A 1 180 ? -0.874 7.575 -4.769 1.00 60.91 180 VAL A N 1
ATOM 1350 C CA . VAL A 1 180 ? -1.282 8.458 -3.660 1.00 60.91 180 VAL A CA 1
ATOM 1351 C C . VAL A 1 180 ? -1.176 9.949 -4.016 1.00 60.91 180 VAL A C 1
ATOM 1353 O O . VAL A 1 180 ? -2.062 10.738 -3.700 1.00 60.91 180 VAL A O 1
ATOM 1356 N N . VAL A 1 181 ? -0.079 10.357 -4.652 1.00 55.28 181 VAL A N 1
ATOM 1357 C CA . VAL A 1 181 ? 0.172 11.766 -4.987 1.00 55.28 181 VAL A CA 1
ATOM 1358 C C . VAL A 1 181 ? -0.673 12.218 -6.175 1.00 55.28 181 VAL A C 1
ATOM 1360 O O . VAL A 1 181 ? -1.198 13.328 -6.152 1.00 55.28 181 VAL A O 1
ATOM 1363 N N . VAL A 1 182 ? -0.858 11.366 -7.188 1.00 56.53 182 VAL A N 1
ATOM 1364 C CA . VAL A 1 182 ? -1.803 11.641 -8.285 1.00 56.53 182 VAL A CA 1
ATOM 1365 C C . VAL A 1 182 ? -3.225 11.743 -7.736 1.00 56.53 182 VAL A C 1
ATOM 1367 O O . VAL A 1 182 ? -3.953 12.668 -8.084 1.00 56.53 182 VAL A O 1
ATOM 1370 N N . GLU A 1 183 ? -3.594 10.844 -6.829 1.00 70.56 183 GLU A N 1
ATOM 1371 C CA . GLU A 1 183 ? -4.866 10.871 -6.121 1.00 70.56 183 GLU A CA 1
ATOM 1372 C C . GLU A 1 183 ? -5.057 12.170 -5.340 1.00 70.56 183 GLU A C 1
ATOM 1374 O O . GLU A 1 183 ? -6.128 12.764 -5.411 1.00 70.56 183 GLU A O 1
ATOM 1379 N N . GLU A 1 184 ? -4.035 12.662 -4.640 1.00 61.41 184 GLU A N 1
ATOM 1380 C CA . GLU A 1 184 ? -4.136 13.910 -3.881 1.00 61.41 184 GLU A CA 1
ATOM 1381 C C . GLU A 1 184 ? -4.205 15.146 -4.788 1.00 61.41 184 GLU A C 1
ATOM 1383 O O . GLU A 1 184 ? -5.113 15.965 -4.649 1.00 61.41 184 GLU A O 1
ATOM 1388 N N . ILE A 1 185 ? -3.298 15.258 -5.761 1.00 56.84 185 ILE A N 1
ATOM 1389 C CA . ILE A 1 185 ? -3.181 16.434 -6.638 1.00 56.84 185 ILE A CA 1
ATOM 1390 C C . ILE A 1 185 ? -4.391 16.566 -7.559 1.00 56.84 185 ILE A C 1
ATOM 1392 O O . ILE A 1 185 ? -4.966 17.645 -7.682 1.00 56.84 185 ILE A O 1
ATOM 1396 N N . PHE A 1 186 ? -4.794 15.470 -8.202 1.00 60.75 186 PHE A N 1
ATOM 1397 C CA . PHE A 1 186 ? -5.948 15.459 -9.102 1.00 60.75 186 PHE A CA 1
ATOM 1398 C C . PHE A 1 186 ? -7.251 15.141 -8.370 1.00 60.75 186 PHE A C 1
ATOM 1400 O O . PHE A 1 186 ? -8.297 14.990 -8.996 1.00 60.75 186 PHE A O 1
ATOM 1407 N N . SER A 1 187 ? -7.202 15.044 -7.040 1.00 72.00 187 SER A N 1
ATOM 1408 C CA . SER A 1 187 ? -8.337 14.680 -6.202 1.00 72.00 187 SER A CA 1
ATOM 1409 C C . SER A 1 187 ? -9.028 13.367 -6.602 1.00 72.00 187 SER A C 1
ATOM 1411 O O . SER A 1 187 ? -10.210 13.182 -6.307 1.00 72.00 187 SER A O 1
ATOM 1413 N N . VAL A 1 188 ? -8.298 12.428 -7.215 1.00 80.12 188 VAL A N 1
ATOM 1414 C CA . VAL A 1 188 ? -8.818 11.095 -7.540 1.00 80.12 188 VAL A CA 1
ATOM 1415 C C . VAL A 1 188 ? -9.073 10.336 -6.231 1.00 80.12 188 VAL A C 1
ATOM 1417 O O . VAL A 1 188 ? -8.212 10.317 -5.346 1.00 80.12 188 VAL A O 1
ATOM 1420 N N . PRO A 1 189 ? -10.255 9.726 -6.049 1.00 83.44 189 PRO A N 1
ATOM 1421 C CA . PRO A 1 189 ? -10.605 9.040 -4.812 1.00 83.44 189 PRO A CA 1
ATOM 1422 C C . PRO A 1 189 ? -9.958 7.648 -4.752 1.00 83.44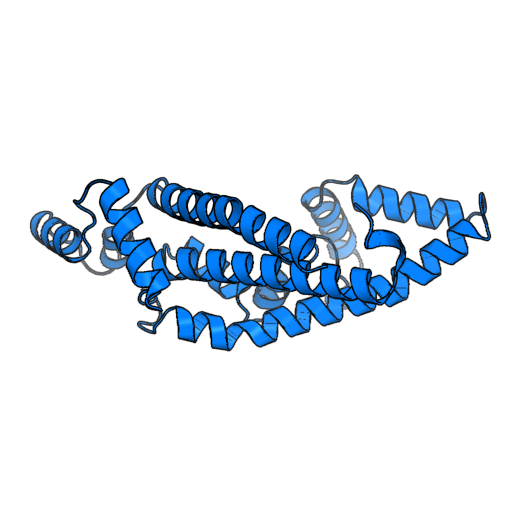 189 PRO A C 1
ATOM 1424 O O . PRO A 1 189 ? -10.648 6.643 -4.858 1.00 83.44 189 PRO A O 1
ATOM 1427 N N . GLY A 1 190 ? -8.638 7.574 -4.580 1.00 88.00 190 GLY A N 1
ATOM 1428 C CA . GLY A 1 190 ? -7.931 6.301 -4.420 1.00 88.00 190 GLY A CA 1
ATOM 1429 C C . GLY A 1 190 ? -7.522 5.981 -2.977 1.00 88.00 190 GLY A C 1
ATOM 1430 O O . GLY A 1 190 ? -7.715 6.769 -2.040 1.00 88.00 190 GLY A O 1
ATOM 1431 N N . VAL A 1 191 ? -7.021 4.758 -2.783 1.00 88.12 191 VAL A N 1
ATOM 1432 C CA . VAL A 1 191 ? -6.696 4.188 -1.462 1.00 88.12 191 VAL A CA 1
ATOM 1433 C C . VAL A 1 191 ? -5.522 4.926 -0.819 1.00 88.12 191 VAL A C 1
ATOM 1435 O O . VAL A 1 191 ? -5.464 5.077 0.401 1.00 88.12 191 VAL A O 1
ATOM 1438 N N . GLY A 1 192 ? -4.601 5.438 -1.626 1.00 82.38 192 GLY A N 1
ATOM 1439 C CA . GLY A 1 192 ? -3.435 6.167 -1.166 1.00 82.38 192 GLY A CA 1
ATOM 1440 C C . GLY A 1 192 ? -3.776 7.488 -0.485 1.00 82.38 192 GLY A C 1
ATOM 1441 O O . GLY A 1 192 ? -3.380 7.737 0.655 1.00 82.38 192 GLY A O 1
ATOM 1442 N N . ARG A 1 193 ? -4.570 8.320 -1.155 1.00 83.25 193 ARG A N 1
ATOM 1443 C CA . ARG A 1 193 ? -5.113 9.567 -0.605 1.00 83.25 193 ARG A CA 1
ATOM 1444 C C . ARG A 1 193 ? -5.966 9.315 0.632 1.00 83.25 193 ARG A C 1
ATOM 1446 O O . ARG A 1 193 ? -5.888 10.047 1.624 1.00 83.25 193 ARG A O 1
ATOM 1453 N N . MET A 1 194 ? -6.776 8.259 0.597 1.00 89.12 194 MET A N 1
ATOM 1454 C CA . MET A 1 194 ? -7.559 7.833 1.753 1.00 89.12 194 MET A CA 1
ATOM 1455 C C . MET A 1 194 ? -6.652 7.565 2.960 1.00 89.12 194 MET A C 1
ATOM 1457 O O . MET A 1 194 ? -6.929 8.085 4.037 1.00 89.12 194 MET A O 1
ATOM 1461 N N . LEU A 1 195 ? -5.547 6.839 2.781 1.00 87.75 195 LEU A N 1
ATOM 1462 C CA . LEU A 1 195 ? -4.588 6.563 3.850 1.00 87.75 195 LEU A CA 1
ATOM 1463 C C . LEU A 1 195 ? -3.862 7.813 4.347 1.00 87.75 195 LEU A C 1
ATOM 1465 O O . LEU A 1 195 ? -3.744 7.989 5.557 1.00 87.75 195 LEU A O 1
ATOM 1469 N N . LEU A 1 196 ? -3.417 8.706 3.459 1.00 81.44 196 LEU A N 1
ATOM 1470 C CA . LEU A 1 196 ? -2.782 9.962 3.879 1.00 81.44 196 LEU A CA 1
ATOM 1471 C C . LEU A 1 196 ? -3.710 10.792 4.761 1.00 81.44 196 LEU A C 1
ATOM 1473 O O . LEU A 1 196 ? -3.332 11.220 5.852 1.00 81.44 196 LEU A O 1
ATOM 1477 N N . THR A 1 197 ? -4.946 10.984 4.305 1.00 82.44 197 THR A N 1
ATOM 1478 C CA . THR A 1 197 ? -5.936 11.747 5.067 1.00 82.44 197 THR A CA 1
ATOM 1479 C C . THR A 1 197 ? -6.298 11.047 6.377 1.00 82.44 197 THR A C 1
ATOM 1481 O O . THR A 1 197 ? -6.455 11.722 7.391 1.00 82.44 197 THR A O 1
ATOM 1484 N N . ALA A 1 198 ? -6.348 9.712 6.399 1.00 86.06 198 ALA A N 1
ATOM 1485 C CA . ALA A 1 198 ? -6.568 8.924 7.608 1.00 86.06 198 ALA A CA 1
ATOM 1486 C C . ALA A 1 198 ? -5.430 9.080 8.631 1.00 86.06 198 ALA A C 1
ATOM 1488 O O . ALA A 1 198 ? -5.698 9.243 9.818 1.00 86.06 198 ALA A O 1
ATOM 1489 N N . ILE A 1 199 ? -4.168 9.097 8.188 1.00 82.44 199 ILE A N 1
ATOM 1490 C CA . ILE A 1 199 ? -3.000 9.308 9.059 1.00 82.44 199 ILE A CA 1
ATOM 1491 C C . ILE A 1 199 ? -3.054 10.699 9.691 1.00 82.44 199 ILE A C 1
ATOM 1493 O O . ILE A 1 199 ? -2.943 10.828 10.910 1.00 82.44 199 ILE A O 1
ATOM 1497 N N . VAL A 1 200 ? -3.273 11.736 8.876 1.00 79.25 200 VAL A N 1
ATOM 1498 C CA . VAL A 1 200 ? -3.349 13.129 9.349 1.00 79.25 200 VAL A CA 1
ATOM 1499 C C . VAL A 1 200 ? -4.495 13.310 10.342 1.00 79.25 200 VAL A C 1
ATOM 1501 O O . VAL A 1 200 ? -4.342 13.992 11.353 1.00 79.25 200 VAL A O 1
ATOM 1504 N N . GLN A 1 201 ? -5.632 12.667 10.085 1.00 78.69 201 GLN A N 1
ATOM 1505 C CA . GLN A 1 201 ? -6.823 12.767 10.928 1.00 78.69 201 GLN A CA 1
ATOM 1506 C C . GLN A 1 201 ? -6.873 11.740 12.060 1.00 78.69 201 GLN A C 1
ATOM 1508 O O . GLN A 1 201 ? -7.858 11.705 12.796 1.00 78.69 201 GLN A O 1
ATOM 1513 N N . ARG A 1 202 ? -5.823 10.927 12.228 1.00 81.19 202 ARG A N 1
ATOM 1514 C CA . ARG A 1 202 ? -5.745 9.880 13.257 1.00 81.19 202 ARG A CA 1
ATOM 1515 C C . ARG A 1 202 ? -6.923 8.891 13.191 1.00 81.19 202 ARG A C 1
ATOM 1517 O O . ARG A 1 202 ? -7.392 8.403 14.215 1.00 81.19 202 ARG A O 1
ATOM 1524 N N . ASP A 1 203 ? -7.391 8.575 11.984 1.00 86.25 203 ASP A N 1
ATOM 1525 C CA . ASP A 1 203 ? -8.407 7.548 11.731 1.00 86.25 203 ASP A CA 1
ATOM 1526 C C . ASP A 1 203 ? -7.763 6.159 11.723 1.00 86.25 203 ASP A C 1
ATOM 1528 O O . ASP A 1 203 ? -7.371 5.618 10.688 1.00 86.25 203 ASP A O 1
ATOM 1532 N N . TYR A 1 204 ? -7.597 5.596 12.916 1.00 86.62 204 TYR A N 1
ATOM 1533 C CA . TYR A 1 204 ? -6.826 4.372 13.118 1.00 86.62 204 TYR A CA 1
ATOM 1534 C C . TYR A 1 204 ? -7.412 3.163 12.395 1.00 86.62 204 TYR A C 1
ATOM 1536 O O . TYR A 1 204 ? -6.654 2.402 11.796 1.00 86.62 204 TYR A O 1
ATOM 1544 N N . ALA A 1 205 ? -8.739 3.009 12.405 1.00 88.62 205 ALA A N 1
ATOM 1545 C CA . ALA A 1 205 ? -9.407 1.900 11.732 1.00 88.62 205 ALA A CA 1
ATOM 1546 C C . ALA A 1 205 ? -9.153 1.951 10.218 1.00 88.62 205 ALA A C 1
ATOM 1548 O O . ALA A 1 205 ? -8.784 0.945 9.609 1.00 88.62 205 ALA A O 1
ATOM 1549 N N . LEU A 1 206 ? -9.256 3.145 9.626 1.00 90.56 206 LEU A N 1
ATOM 1550 C CA . LEU A 1 206 ? -9.040 3.348 8.198 1.00 90.56 206 LEU A CA 1
ATOM 1551 C C . LEU A 1 206 ? -7.569 3.144 7.796 1.00 90.56 206 LEU A C 1
ATOM 1553 O O . LEU A 1 206 ? -7.308 2.528 6.762 1.00 90.56 206 LEU A O 1
ATOM 1557 N N . VAL A 1 207 ? -6.602 3.585 8.616 1.00 90.62 207 VAL A N 1
ATOM 1558 C CA . VAL A 1 207 ? -5.172 3.328 8.354 1.00 90.62 207 VAL A CA 1
ATOM 1559 C C . VAL A 1 207 ? -4.854 1.838 8.458 1.00 90.62 207 VAL A C 1
ATOM 1561 O O . VAL A 1 207 ? -4.249 1.273 7.549 1.00 90.62 207 VAL A O 1
ATOM 1564 N N . GLN A 1 208 ? -5.274 1.185 9.541 1.00 91.44 208 GLN A N 1
ATOM 1565 C CA . GLN A 1 208 ? -5.001 -0.232 9.782 1.00 91.44 208 GLN A CA 1
ATOM 1566 C C . GLN A 1 208 ? -5.611 -1.124 8.696 1.00 91.44 208 GLN A C 1
ATOM 1568 O O . GLN A 1 208 ? -4.917 -1.974 8.134 1.00 91.44 208 GLN A O 1
ATOM 1573 N N . GLY A 1 209 ? -6.886 -0.899 8.367 1.00 92.44 209 GLY A N 1
ATOM 1574 C CA . GLY A 1 209 ? -7.577 -1.629 7.309 1.00 92.44 209 GLY A CA 1
ATOM 1575 C C . GLY A 1 209 ? -6.985 -1.352 5.928 1.00 92.44 209 GLY A C 1
ATOM 1576 O O . GLY A 1 209 ? -6.740 -2.286 5.169 1.00 92.44 209 GLY A O 1
ATOM 1577 N N . GLY A 1 210 ? -6.702 -0.087 5.602 1.00 91.50 210 GLY A N 1
ATOM 1578 C CA . GLY A 1 210 ? -6.183 0.282 4.286 1.00 91.50 210 GLY A CA 1
ATOM 1579 C C . GLY A 1 210 ? -4.750 -0.201 4.040 1.00 91.50 210 GLY A C 1
ATOM 1580 O O . GLY A 1 210 ? -4.463 -0.713 2.960 1.00 91.50 210 GLY A O 1
ATOM 1581 N N . VAL A 1 211 ? -3.856 -0.123 5.034 1.00 91.00 211 VAL A N 1
ATOM 1582 C CA . VAL A 1 211 ? -2.480 -0.641 4.911 1.00 91.00 211 VAL A CA 1
ATOM 1583 C C . VAL A 1 211 ? -2.490 -2.156 4.721 1.00 91.00 211 VAL A C 1
ATOM 1585 O O . VAL A 1 211 ? -1.779 -2.671 3.857 1.00 91.00 211 VAL A O 1
ATOM 1588 N N . LEU A 1 212 ? -3.331 -2.877 5.469 1.00 92.50 212 LEU A N 1
ATOM 1589 C CA . LEU A 1 212 ? -3.474 -4.317 5.277 1.00 92.50 212 LEU A CA 1
ATOM 1590 C C . LEU A 1 212 ? -4.094 -4.682 3.935 1.00 92.50 212 LEU A C 1
ATOM 1592 O O . LEU A 1 212 ? -3.629 -5.629 3.306 1.00 92.50 212 LEU A O 1
ATOM 1596 N N . ALA A 1 213 ? -5.079 -3.925 3.456 1.00 91.50 213 ALA A N 1
ATOM 1597 C CA . ALA A 1 213 ? -5.643 -4.142 2.130 1.00 91.50 213 ALA A CA 1
ATOM 1598 C C . ALA A 1 213 ? -4.583 -3.984 1.029 1.00 91.50 213 ALA A C 1
ATOM 1600 O O . ALA A 1 213 ? -4.501 -4.832 0.142 1.00 91.50 213 ALA A O 1
ATOM 1601 N N . ILE A 1 214 ? -3.719 -2.964 1.116 1.00 85.38 214 ILE A N 1
ATOM 1602 C CA . ILE A 1 214 ? -2.591 -2.792 0.186 1.00 85.38 214 ILE A CA 1
ATOM 1603 C C . ILE A 1 214 ? -1.595 -3.949 0.307 1.00 85.38 214 ILE A C 1
ATOM 1605 O O . ILE A 1 214 ? -1.136 -4.461 -0.712 1.00 85.38 214 ILE A O 1
ATOM 1609 N N . ALA A 1 215 ? -1.266 -4.394 1.522 1.00 87.94 215 ALA A N 1
ATOM 1610 C CA . ALA A 1 215 ? -0.345 -5.511 1.724 1.00 87.94 215 ALA A CA 1
ATOM 1611 C C . ALA A 1 215 ? -0.883 -6.821 1.123 1.00 87.94 215 ALA A C 1
ATOM 1613 O O . ALA A 1 215 ? -0.152 -7.538 0.439 1.00 87.94 215 ALA A O 1
ATOM 1614 N N . ILE A 1 216 ? -2.171 -7.109 1.326 1.00 90.50 216 ILE A N 1
ATOM 1615 C CA . ILE A 1 216 ? -2.855 -8.267 0.737 1.00 90.50 216 ILE A CA 1
ATOM 1616 C C . ILE A 1 216 ? -2.879 -8.147 -0.788 1.00 90.50 216 ILE A C 1
ATOM 1618 O O . ILE A 1 216 ? -2.547 -9.111 -1.477 1.00 90.50 216 ILE A O 1
ATOM 1622 N N .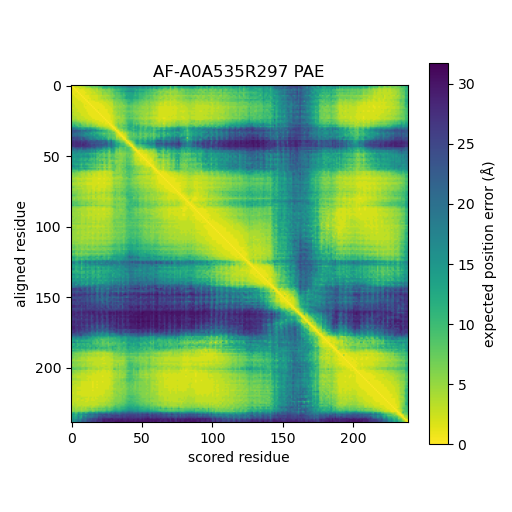 LEU A 1 217 ? -3.210 -6.968 -1.321 1.00 85.69 217 LEU A N 1
ATOM 1623 C CA . LEU A 1 217 ? -3.185 -6.713 -2.759 1.00 85.69 217 LEU A CA 1
ATOM 1624 C C . LEU A 1 217 ? -1.787 -6.947 -3.343 1.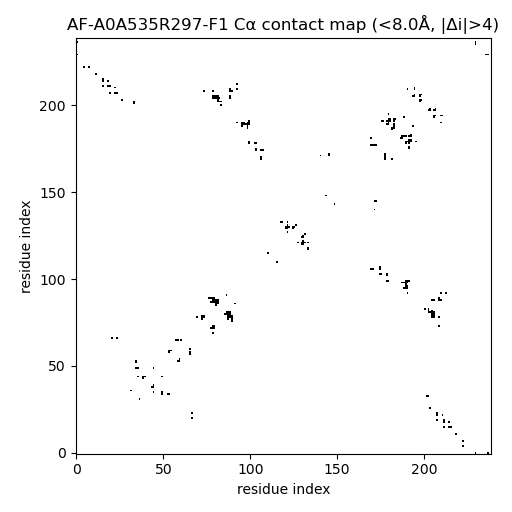00 85.69 217 LEU A C 1
ATOM 1626 O O . LEU A 1 217 ? -1.654 -7.599 -4.373 1.00 85.69 217 LEU A O 1
ATOM 1630 N N . PHE A 1 218 ? -0.738 -6.466 -2.678 1.00 80.50 218 PHE A N 1
ATOM 1631 C CA . PHE A 1 218 ? 0.643 -6.654 -3.114 1.00 80.50 218 PHE A CA 1
ATOM 1632 C C . PHE A 1 218 ? 1.046 -8.134 -3.130 1.00 80.50 218 PHE A C 1
ATOM 1634 O O . PHE A 1 218 ? 1.645 -8.605 -4.097 1.00 80.50 218 PHE A O 1
ATOM 1641 N N . VAL A 1 219 ? 0.681 -8.896 -2.094 1.00 82.69 219 VAL A N 1
ATOM 1642 C CA . VAL A 1 219 ? 0.876 -10.354 -2.068 1.00 82.69 219 VAL A CA 1
ATOM 1643 C C . VAL A 1 219 ? 0.128 -11.021 -3.224 1.00 82.69 219 VAL A C 1
ATOM 1645 O O . VAL A 1 219 ? 0.712 -11.851 -3.920 1.00 82.69 219 VAL A O 1
ATOM 1648 N N . ALA A 1 220 ? -1.127 -10.640 -3.471 1.00 84.12 220 ALA A N 1
ATOM 1649 C CA . ALA A 1 220 ? -1.924 -11.179 -4.568 1.00 84.12 220 ALA A CA 1
ATOM 1650 C C . ALA A 1 220 ? -1.291 -10.881 -5.937 1.00 84.12 220 ALA A C 1
ATOM 1652 O O . ALA A 1 220 ? -1.160 -11.787 -6.758 1.00 84.12 220 ALA A O 1
ATOM 1653 N N . LEU A 1 221 ? -0.827 -9.649 -6.164 1.00 79.06 221 LEU A N 1
ATOM 1654 C CA . LEU A 1 221 ? -0.130 -9.260 -7.392 1.00 79.06 221 LEU A CA 1
ATOM 1655 C C . LEU A 1 221 ? 1.170 -10.047 -7.584 1.00 79.06 221 LEU A C 1
ATOM 1657 O O . LEU A 1 221 ? 1.421 -10.531 -8.684 1.00 79.06 221 LEU A O 1
ATOM 1661 N N . ASN A 1 222 ? 1.961 -10.249 -6.528 1.00 74.94 222 ASN A N 1
ATOM 1662 C CA . ASN A 1 222 ? 3.168 -11.077 -6.610 1.00 74.94 222 ASN A CA 1
ATOM 1663 C C . ASN A 1 222 ? 2.848 -12.524 -6.986 1.00 74.94 222 ASN A C 1
ATOM 1665 O O . ASN A 1 222 ? 3.540 -13.100 -7.818 1.00 74.94 222 ASN A O 1
ATOM 1669 N N . ILE A 1 223 ? 1.778 -13.094 -6.430 1.00 76.31 223 ILE A N 1
ATOM 1670 C CA . ILE A 1 223 ? 1.328 -14.439 -6.801 1.00 76.31 223 ILE A CA 1
ATOM 1671 C C . ILE A 1 223 ? 0.920 -14.480 -8.278 1.00 76.31 223 ILE A C 1
ATOM 1673 O O . ILE A 1 223 ? 1.293 -15.414 -8.982 1.00 76.31 223 ILE A O 1
ATOM 1677 N N . VAL A 1 224 ? 0.194 -13.474 -8.775 1.00 75.50 224 VAL A N 1
ATOM 1678 C CA . VAL A 1 224 ? -0.162 -13.381 -10.202 1.00 75.50 224 VAL A CA 1
ATOM 1679 C C . VAL A 1 224 ? 1.094 -13.331 -11.071 1.00 75.50 224 VAL A C 1
ATOM 1681 O O . VAL A 1 224 ? 1.188 -14.071 -12.048 1.00 75.50 224 VAL A O 1
ATOM 1684 N N . VAL A 1 225 ? 2.078 -12.512 -10.701 1.00 70.12 225 VAL A N 1
ATOM 1685 C CA . VAL A 1 225 ? 3.364 -12.417 -11.404 1.00 70.12 225 VAL A CA 1
ATOM 1686 C C . VAL A 1 225 ? 4.081 -13.766 -11.410 1.00 70.12 225 VAL A C 1
ATOM 1688 O O . VAL A 1 225 ? 4.507 -14.225 -12.467 1.00 70.12 225 VAL A O 1
ATOM 1691 N N . ASP A 1 226 ? 4.155 -14.447 -10.270 1.00 67.12 226 ASP A N 1
ATOM 1692 C CA . ASP A 1 226 ? 4.776 -15.766 -10.172 1.00 67.12 226 ASP A CA 1
ATOM 1693 C C . ASP A 1 226 ? 4.073 -16.814 -11.052 1.00 67.12 226 ASP A C 1
ATOM 1695 O O . ASP A 1 226 ? 4.730 -17.638 -11.692 1.00 67.12 226 ASP A O 1
ATOM 1699 N N . LEU A 1 227 ? 2.737 -16.785 -11.114 1.00 71.25 227 LEU A N 1
ATOM 1700 C CA . LEU A 1 227 ? 1.953 -17.666 -11.983 1.00 71.25 227 LEU A CA 1
ATOM 1701 C C . LEU A 1 227 ? 2.225 -17.380 -13.464 1.00 71.25 227 LEU A C 1
ATOM 1703 O O . LEU A 1 227 ? 2.379 -18.322 -14.243 1.00 71.25 227 LEU A O 1
ATOM 1707 N N . LEU A 1 228 ? 2.331 -16.103 -13.846 1.00 68.44 228 LEU A N 1
ATOM 1708 C CA . LEU A 1 228 ? 2.698 -15.697 -15.204 1.00 68.44 228 LEU A CA 1
ATOM 1709 C C . LEU A 1 228 ? 4.105 -16.183 -15.565 1.00 68.44 228 LEU A C 1
ATOM 1711 O O . LEU A 1 228 ? 4.287 -16.774 -16.627 1.00 68.44 228 LEU A O 1
ATOM 1715 N N . TYR A 1 229 ? 5.080 -16.022 -14.668 1.00 62.38 229 TYR A N 1
ATOM 1716 C CA . TYR A 1 229 ? 6.429 -16.563 -14.859 1.00 62.38 229 TYR A CA 1
ATOM 1717 C C . TYR A 1 229 ? 6.418 -18.083 -15.017 1.00 62.38 229 TYR A C 1
ATOM 1719 O O . TYR A 1 229 ? 7.044 -18.615 -15.929 1.00 62.38 229 TYR A O 1
ATOM 1727 N N . GLY A 1 230 ? 5.667 -18.784 -14.171 1.00 62.38 230 GLY A N 1
ATOM 1728 C CA . GLY A 1 230 ? 5.534 -20.235 -14.227 1.00 62.38 230 GLY A CA 1
ATOM 1729 C C . GLY A 1 230 ? 4.849 -20.768 -15.489 1.00 62.38 230 GLY A C 1
ATOM 1730 O O . GLY A 1 230 ? 5.071 -21.922 -15.869 1.00 62.38 230 GLY A O 1
ATOM 1731 N N . TYR A 1 231 ? 4.007 -19.951 -16.123 1.00 65.31 231 TYR A N 1
ATOM 1732 C CA . TYR A 1 231 ? 3.393 -20.246 -17.415 1.00 65.31 231 TYR A CA 1
ATOM 1733 C C . TYR A 1 231 ? 4.356 -19.978 -18.580 1.00 65.31 231 TYR A C 1
ATOM 1735 O O . TYR A 1 231 ? 4.439 -20.793 -19.498 1.00 65.31 231 TYR A O 1
ATOM 1743 N N . LEU A 1 232 ? 5.093 -18.864 -18.531 1.00 65.94 232 LEU A N 1
ATOM 1744 C CA . LEU A 1 232 ? 5.987 -18.417 -19.604 1.00 65.94 232 LEU A CA 1
ATOM 1745 C C . LEU A 1 232 ? 7.325 -19.174 -19.645 1.00 65.94 232 LEU A C 1
ATOM 1747 O O . LEU A 1 232 ? 7.861 -19.372 -20.733 1.00 65.94 232 LEU A O 1
ATOM 1751 N N . ASP A 1 233 ? 7.855 -19.625 -18.503 1.00 59.25 233 ASP A N 1
ATOM 1752 C CA . ASP A 1 233 ? 9.096 -20.406 -18.431 1.00 59.25 233 ASP A CA 1
ATOM 1753 C C . ASP A 1 233 ? 8.875 -21.787 -17.767 1.00 59.25 233 ASP A C 1
ATOM 1755 O O . ASP A 1 233 ? 8.787 -21.906 -16.538 1.00 59.25 233 ASP A O 1
ATOM 1759 N N . PRO A 1 234 ? 8.826 -22.882 -18.556 1.00 58.56 234 PRO A N 1
ATOM 1760 C CA . PRO A 1 234 ? 8.636 -24.237 -18.038 1.00 58.56 234 PRO A CA 1
ATOM 1761 C C . PRO A 1 234 ? 9.805 -24.765 -17.189 1.00 58.56 234 PRO A C 1
ATOM 1763 O O . PRO A 1 234 ? 9.636 -25.780 -16.505 1.00 58.56 234 PRO A O 1
ATOM 1766 N N . ARG A 1 235 ? 10.988 -24.129 -17.226 1.00 58.75 235 ARG A N 1
ATOM 1767 C CA . ARG A 1 235 ? 12.222 -24.632 -16.586 1.00 58.75 235 ARG A CA 1
ATOM 1768 C C . ARG A 1 235 ? 12.240 -24.441 -15.068 1.00 58.75 235 ARG A C 1
ATOM 1770 O O . ARG A 1 235 ? 12.975 -25.135 -14.375 1.00 58.75 235 ARG A O 1
ATOM 1777 N N . ILE A 1 236 ? 11.375 -23.578 -14.538 1.00 53.31 236 ILE A N 1
ATOM 1778 C CA . ILE A 1 236 ? 11.267 -23.254 -13.104 1.00 53.31 236 ILE A CA 1
ATOM 1779 C C . ILE A 1 236 ? 10.503 -24.353 -12.321 1.00 53.31 236 ILE A C 1
ATOM 1781 O O . ILE A 1 236 ? 10.322 -24.277 -11.111 1.00 53.31 236 ILE A O 1
ATOM 1785 N N . ARG A 1 237 ? 10.054 -25.435 -12.981 1.00 52.91 237 ARG A N 1
ATOM 1786 C CA . ARG A 1 237 ? 9.345 -26.558 -12.330 1.00 52.91 237 ARG A CA 1
ATOM 1787 C C . ARG A 1 237 ? 10.239 -27.481 -11.479 1.00 52.91 237 ARG A C 1
ATOM 1789 O O . ARG A 1 237 ? 9.682 -28.371 -10.840 1.00 52.91 237 ARG A O 1
ATOM 1796 N N . LEU A 1 238 ? 11.565 -27.292 -11.469 1.00 43.16 238 LEU A N 1
ATOM 1797 C CA . LEU A 1 238 ? 12.548 -28.238 -10.906 1.00 43.16 238 LEU A CA 1
ATOM 1798 C C . LEU A 1 238 ? 13.347 -27.753 -9.675 1.00 43.16 238 LEU A C 1
ATOM 1800 O O . LEU A 1 238 ? 14.328 -28.405 -9.324 1.00 43.16 238 LEU A O 1
ATOM 1804 N N . ALA A 1 239 ? 12.936 -26.682 -8.990 1.00 40.53 239 ALA A N 1
ATOM 1805 C CA . ALA A 1 239 ? 13.515 -26.296 -7.692 1.00 40.53 239 ALA A CA 1
ATOM 1806 C C . ALA A 1 239 ? 12.497 -26.443 -6.551 1.00 40.53 239 ALA A C 1
ATOM 1808 O O . ALA A 1 239 ? 11.337 -26.000 -6.731 1.00 40.53 239 ALA A O 1
#

Nearest PDB structures (foldseek):
  8wd9-assembly1_B  TM=7.350E-01  e=2.529E-09  Mycobacterium tuberculosis H37Rv
  8wda-assembly1_B  TM=7.026E-01  e=6.725E-08  Mycobacterium tuberculosis H37Rv

Solvent-accessible surface area (backbone atoms only — not comparable to full-atom values): 13458 Å² total; per-residue (Å²): 96,71,69,57,51,50,50,51,54,60,57,43,49,64,51,52,52,49,51,52,51,48,49,56,48,53,63,70,68,47,89,72,56,58,69,54,68,64,37,63,80,80,46,85,70,52,74,66,58,53,50,55,50,33,57,72,72,46,66,77,50,59,70,68,57,47,47,50,53,50,52,53,36,39,77,73,73,42,40,50,50,24,73,87,78,69,42,52,25,58,59,62,41,62,74,8,42,59,53,37,51,53,48,37,50,55,52,49,53,52,49,51,68,50,48,51,57,52,51,52,51,25,62,76,39,63,89,33,74,63,21,51,49,51,49,49,52,50,45,55,70,70,71,49,59,71,69,60,59,50,51,55,50,50,57,61,40,75,72,72,64,94,83,76,88,79,82,77,89,74,75,75,52,68,60,62,54,34,36,18,49,51,15,54,76,71,62,43,71,17,49,42,32,52,36,53,52,20,58,78,67,52,24,59,38,34,33,50,42,47,54,49,50,52,52,52,48,51,52,52,51,52,51,52,50,51,51,51,49,57,69,76,40,74,78,71,70,80,122

Secondary structure (DSSP, 8-state):
-HHHHHHHHHHHHHHHHHHHHHHHHHHHHSSS-HHHHHHTTT----HHHHHHHHHHTTTTS-HHHHHHHHHHHHHTT---B-TTT-SBHHHHHHHHHHHHHHHHHHHHHHHHHHHHHHHHHHHHTTTSHHHHHHHHHHHHHHHS-HHHHHHHHHHHHHTT-SS-SSSS--SSSTTTHHHHHHHHHT----HHHHHHHHHHTT-HHHHHHHHHHHHHHHHHHHHHHHHHHHHH-GGGGG-

Sequence (239 aa):
MSRYLAQRLLGAIPTLIGISLLTFLFIRLIPGDAIAARLGTSTALTPEQLASLRAYFGLDQPLLVQYWTWLSSLLRGDAGYSIRTGRPVLVEITERLPATLELSAAAALIAIALGIPLGLLSAVRSRSRLDVAARIGGLIGLSLPSFWLGTLIIVLFSLYLRVVVTLLGIQVGQLLGGAVVVEEIFSVPGVGRMLLTAIVQRDYALVQGGVLAIAILFVALNIVVDLLYGYLDPRIRLA

Mean predicted aligned error: 11.41 Å